Protein AF-A0A6A7RX49-F1 (afdb_monomer_lite)

Structure (mmCIF, N/CA/C/O backbone):
data_AF-A0A6A7RX49-F1
#
_entry.id   AF-A0A6A7RX49-F1
#
loop_
_atom_site.group_PDB
_atom_site.id
_atom_site.type_symbol
_atom_site.label_atom_id
_atom_site.label_alt_id
_atom_site.label_comp_id
_atom_site.label_asym_id
_atom_site.label_entity_id
_atom_site.label_seq_id
_atom_site.pdbx_PDB_ins_code
_atom_site.Cartn_x
_atom_site.Cartn_y
_atom_site.Cartn_z
_atom_site.occupancy
_atom_site.B_iso_or_equiv
_atom_site.auth_seq_id
_atom_site.auth_comp_id
_atom_site.auth_asym_id
_atom_site.auth_atom_id
_atom_site.pdbx_PDB_model_num
ATOM 1 N N . MET A 1 1 ? 3.159 2.467 -5.105 1.00 91.00 1 MET A N 1
ATOM 2 C CA . MET A 1 1 ? 4.113 1.575 -5.792 1.00 91.00 1 MET A CA 1
ATOM 3 C C . MET A 1 1 ? 5.403 1.520 -4.992 1.00 91.00 1 MET A C 1
ATOM 5 O O . MET A 1 1 ? 5.894 2.571 -4.586 1.00 91.00 1 MET A O 1
ATOM 9 N N . ARG A 1 2 ? 5.888 0.318 -4.681 1.00 93.50 2 ARG A N 1
ATOM 10 C CA . ARG A 1 2 ? 7.180 0.070 -4.021 1.00 93.50 2 ARG A CA 1
ATOM 11 C C . ARG A 1 2 ? 7.760 -1.216 -4.592 1.00 93.50 2 ARG A C 1
ATOM 13 O O . ARG A 1 2 ? 7.003 -2.130 -4.903 1.00 93.50 2 ARG A O 1
ATOM 20 N N . GLY A 1 3 ? 9.073 -1.267 -4.780 1.00 94.75 3 GLY A N 1
ATOM 21 C CA . GLY A 1 3 ? 9.724 -2.389 -5.452 1.00 94.75 3 GLY A CA 1
ATOM 22 C C . GLY A 1 3 ? 10.411 -3.350 -4.485 1.00 94.75 3 GLY A C 1
ATOM 23 O O . GLY A 1 3 ? 10.515 -3.051 -3.294 1.00 94.75 3 GLY A O 1
ATOM 24 N N . PRO A 1 4 ? 10.884 -4.504 -4.981 1.00 97.38 4 PRO A N 1
ATOM 25 C CA . PRO A 1 4 ? 11.515 -5.533 -4.159 1.00 97.38 4 PRO A CA 1
ATOM 26 C C . PRO A 1 4 ? 12.638 -4.973 -3.288 1.00 97.38 4 PRO A C 1
ATOM 28 O O . PRO A 1 4 ? 13.486 -4.235 -3.768 1.00 97.38 4 PRO A O 1
ATOM 31 N N . GLY A 1 5 ? 12.642 -5.305 -1.997 1.00 95.25 5 GLY A N 1
ATOM 32 C CA . GLY A 1 5 ? 13.648 -4.824 -1.047 1.00 95.25 5 GLY A CA 1
ATOM 33 C C . GLY A 1 5 ? 13.427 -3.399 -0.525 1.00 95.25 5 GLY A C 1
ATOM 34 O O . GLY A 1 5 ? 14.217 -2.942 0.299 1.00 95.25 5 GLY A O 1
ATOM 35 N N . GLN A 1 6 ? 12.370 -2.697 -0.947 1.00 94.12 6 GLN A N 1
ATOM 36 C CA . GLN A 1 6 ? 12.044 -1.369 -0.425 1.00 94.12 6 GLN A CA 1
ATOM 37 C C . GLN A 1 6 ? 11.069 -1.429 0.756 1.00 94.12 6 GLN A C 1
ATOM 39 O O . GLN A 1 6 ? 10.122 -2.220 0.785 1.00 94.12 6 GLN A O 1
ATOM 44 N N . ALA A 1 7 ? 11.264 -0.524 1.715 1.00 93.50 7 ALA A N 1
ATOM 45 C CA . ALA A 1 7 ? 10.271 -0.236 2.743 1.00 93.50 7 ALA A CA 1
ATOM 46 C C . ALA A 1 7 ? 9.044 0.470 2.137 1.00 93.50 7 ALA A C 1
ATOM 48 O O . ALA A 1 7 ? 9.155 1.289 1.218 1.00 93.50 7 ALA A O 1
ATOM 49 N N . VAL A 1 8 ? 7.862 0.191 2.684 1.00 93.12 8 VAL A N 1
ATOM 50 C CA . VAL A 1 8 ? 6.605 0.838 2.293 1.00 93.12 8 VAL A CA 1
ATOM 51 C C . VAL A 1 8 ? 6.376 2.074 3.153 1.00 93.12 8 VAL A C 1
ATOM 53 O O . VAL A 1 8 ? 5.580 2.079 4.084 1.00 93.12 8 VAL A O 1
ATOM 56 N N . ASN A 1 9 ? 7.108 3.126 2.803 1.00 89.00 9 ASN A N 1
ATOM 57 C CA . ASN A 1 9 ? 6.985 4.463 3.374 1.00 89.00 9 ASN A CA 1
ATOM 58 C C . ASN A 1 9 ? 6.158 5.336 2.421 1.00 89.00 9 ASN A C 1
ATOM 60 O O . ASN A 1 9 ? 6.699 5.854 1.442 1.00 89.00 9 ASN A O 1
ATOM 64 N N . VAL A 1 10 ? 4.842 5.398 2.623 1.00 84.69 10 VAL A N 1
ATOM 65 C CA . VAL A 1 10 ? 3.876 6.095 1.756 1.00 84.69 10 VAL A CA 1
ATOM 66 C C . VAL A 1 10 ? 2.865 6.807 2.659 1.00 84.69 10 VAL A C 1
ATOM 68 O O . VAL A 1 10 ? 2.283 6.124 3.487 1.00 84.69 10 VAL A O 1
ATOM 71 N N . PRO A 1 11 ? 2.569 8.113 2.503 1.00 77.25 11 PRO A N 1
ATOM 72 C CA . PRO A 1 11 ? 2.986 9.010 1.422 1.00 77.25 11 PRO A CA 1
ATOM 73 C C . PRO A 1 11 ? 4.492 9.312 1.428 1.00 77.25 11 PRO A C 1
ATOM 75 O O . PRO A 1 11 ? 5.180 9.070 2.416 1.00 77.25 11 PRO A O 1
ATOM 78 N N . ALA A 1 12 ? 5.011 9.778 0.288 1.00 67.25 12 ALA A N 1
ATOM 79 C CA . ALA A 1 12 ? 6.439 10.035 0.100 1.00 67.25 12 ALA A CA 1
ATOM 80 C C . ALA A 1 12 ? 6.999 11.010 1.160 1.00 67.25 12 ALA A C 1
ATOM 82 O O . ALA A 1 12 ? 6.270 11.873 1.645 1.00 67.25 12 ALA A O 1
ATOM 83 N N . ALA A 1 13 ? 8.268 10.822 1.550 1.00 66.56 13 ALA A N 1
ATOM 84 C CA . ALA A 1 13 ? 8.937 11.456 2.702 1.00 66.56 13 ALA A CA 1
ATOM 85 C C . ALA A 1 13 ? 8.327 11.172 4.094 1.00 66.56 13 ALA A C 1
ATOM 87 O O . ALA A 1 13 ? 8.899 11.590 5.101 1.00 66.56 13 ALA A O 1
ATOM 88 N N . GLY A 1 14 ? 7.207 10.447 4.179 1.00 72.50 14 GLY A N 1
ATOM 89 C CA . GLY A 1 14 ? 6.693 9.898 5.431 1.00 72.50 14 GLY A CA 1
ATOM 90 C C . GLY A 1 14 ? 7.427 8.626 5.857 1.00 72.50 14 GLY A C 1
ATOM 91 O O . GLY A 1 14 ? 8.204 8.045 5.101 1.00 72.50 14 GLY A O 1
ATOM 92 N N . GLU A 1 15 ? 7.139 8.166 7.069 1.00 82.00 15 GLU A N 1
ATOM 93 C CA . GLU A 1 15 ? 7.510 6.831 7.539 1.00 82.00 15 GLU A CA 1
ATOM 94 C C . GLU A 1 15 ? 6.257 5.949 7.534 1.00 82.00 15 GLU A C 1
ATOM 96 O O . GLU A 1 15 ? 5.173 6.427 7.872 1.00 82.00 15 GLU A O 1
ATOM 101 N N . HIS A 1 16 ? 6.410 4.670 7.172 1.00 91.81 16 HIS A N 1
ATOM 102 C CA . HIS A 1 16 ? 5.350 3.654 7.235 1.00 91.81 16 HIS A CA 1
ATOM 103 C C . HIS A 1 16 ? 4.179 3.871 6.256 1.00 91.81 16 HIS A C 1
ATOM 105 O O . HIS A 1 16 ? 4.234 4.714 5.359 1.00 91.81 16 HIS A O 1
ATOM 111 N N . LEU A 1 17 ? 3.138 3.042 6.391 1.00 93.50 17 LEU A N 1
ATOM 112 C CA . LEU A 1 17 ? 1.894 3.119 5.627 1.00 93.50 17 LEU A CA 1
ATOM 113 C C . LEU A 1 17 ? 0.716 3.425 6.578 1.00 93.50 17 LEU A C 1
ATOM 115 O O . LEU A 1 17 ? 0.274 2.524 7.297 1.00 93.50 17 LEU A O 1
ATOM 119 N N . PRO A 1 18 ? 0.186 4.662 6.597 1.00 94.25 18 PRO A N 1
ATOM 120 C CA . PRO A 1 18 ? -0.889 5.058 7.489 1.00 94.25 18 PRO A CA 1
ATOM 121 C C . PRO A 1 18 ? -2.225 4.471 7.035 1.00 94.25 18 PRO A C 1
ATOM 123 O O . PRO A 1 18 ? -2.595 4.526 5.860 1.00 94.25 18 PRO A O 1
ATOM 126 N N . LEU A 1 19 ? -3.000 3.980 7.997 1.00 94.75 19 LEU A N 1
ATOM 127 C CA . LEU A 1 19 ? -4.392 3.588 7.818 1.00 94.75 19 LEU A CA 1
ATOM 128 C C . LEU A 1 19 ? -5.284 4.626 8.495 1.00 94.75 19 LEU A C 1
ATOM 130 O O . LEU A 1 19 ? -5.143 4.909 9.686 1.00 94.75 19 LEU A O 1
ATOM 134 N N . THR A 1 20 ? -6.215 5.195 7.732 1.00 94.75 20 THR A N 1
ATOM 135 C CA . THR A 1 20 ? -7.105 6.255 8.219 1.00 94.75 20 THR A CA 1
ATOM 136 C C . THR A 1 20 ? -8.536 5.768 8.396 1.00 94.75 20 THR A C 1
ATOM 138 O O . THR A 1 20 ? -8.991 4.844 7.725 1.00 94.75 20 THR A O 1
ATOM 141 N N . LEU A 1 21 ? -9.258 6.417 9.305 1.00 94.94 21 LEU A N 1
ATOM 142 C CA . LEU A 1 21 ? -10.686 6.230 9.527 1.00 94.94 21 LEU A CA 1
ATOM 143 C C . LEU A 1 21 ? -11.390 7.568 9.394 1.00 94.94 21 LEU A C 1
ATOM 145 O O . LEU A 1 21 ? -10.997 8.540 10.031 1.00 94.94 21 LEU A O 1
ATOM 149 N N . LEU A 1 22 ? -12.480 7.593 8.635 1.00 95.31 22 LEU A N 1
ATOM 150 C CA . LEU A 1 22 ? -13.466 8.660 8.733 1.00 95.31 22 LEU A CA 1
ATOM 151 C C . LEU A 1 22 ? -14.437 8.318 9.871 1.00 95.31 22 LEU A C 1
ATOM 153 O O . LEU A 1 22 ? -15.355 7.518 9.695 1.00 95.31 22 LEU A O 1
ATOM 157 N N . SER A 1 23 ? -14.199 8.883 11.052 1.00 93.88 23 SER A N 1
ATOM 158 C CA . SER A 1 23 ? -14.946 8.569 12.272 1.00 93.88 23 SER A CA 1
ATOM 159 C C . SER A 1 23 ? -16.150 9.504 12.459 1.00 93.88 23 SER A C 1
ATOM 161 O O . SER A 1 23 ? -16.023 10.716 12.259 1.00 93.88 23 SER A O 1
ATOM 163 N N . PRO A 1 24 ? -17.310 8.990 12.913 1.00 92.56 24 PRO A N 1
ATOM 164 C CA . PRO A 1 24 ? -18.437 9.810 13.356 1.00 92.56 24 PRO A CA 1
ATOM 165 C C . PRO A 1 24 ? -18.244 10.421 14.758 1.00 92.56 24 PRO A C 1
ATOM 167 O O . PRO A 1 24 ? -19.079 11.209 15.185 1.00 92.56 24 PRO A O 1
ATOM 170 N N . GLY A 1 25 ? -17.174 10.069 15.485 1.00 94.50 25 GLY A N 1
ATOM 171 C CA . GLY A 1 25 ? -16.918 10.555 16.850 1.00 94.50 25 GLY A CA 1
ATOM 172 C C . GLY A 1 25 ? -17.395 9.631 17.975 1.00 94.50 25 GLY A C 1
ATOM 173 O O . GLY A 1 25 ? -17.305 9.994 19.143 1.00 94.50 25 GLY A O 1
ATOM 174 N N . GLU A 1 26 ? -17.909 8.444 17.643 1.00 94.75 26 GLU A N 1
ATOM 175 C CA . GLU A 1 26 ? -18.510 7.504 18.608 1.00 94.75 26 GLU A CA 1
ATOM 176 C C . GLU A 1 26 ? -17.806 6.137 18.649 1.00 94.75 26 GLU A C 1
ATOM 178 O O . GLU A 1 26 ? -18.205 5.232 19.390 1.00 94.75 26 GLU A O 1
ATOM 183 N N . VAL A 1 27 ? -16.760 5.953 17.842 1.00 96.50 27 VAL A N 1
ATOM 184 C CA . VAL A 1 27 ? -16.045 4.677 17.727 1.00 96.50 27 VAL A CA 1
ATOM 185 C C . VAL A 1 27 ? -15.185 4.468 18.969 1.00 96.50 27 VAL A C 1
ATOM 187 O O . VAL A 1 27 ? -14.299 5.264 19.247 1.00 96.50 27 VAL A O 1
ATOM 190 N N . ARG A 1 28 ? -15.437 3.389 19.713 1.00 97.38 28 ARG A N 1
ATOM 191 C CA . ARG A 1 28 ? -14.651 2.972 20.891 1.00 97.38 28 ARG A CA 1
ATOM 192 C C . ARG A 1 28 ? -14.026 1.597 20.728 1.00 97.38 28 ARG A C 1
ATOM 194 O O . ARG A 1 28 ? -13.014 1.294 21.346 1.00 97.38 28 ARG A O 1
ATOM 201 N N . ARG A 1 29 ? -14.644 0.738 19.917 1.00 97.50 29 ARG A N 1
ATOM 202 C CA . ARG A 1 29 ? -14.081 -0.553 19.519 1.00 97.50 29 ARG A CA 1
ATOM 203 C C . ARG A 1 29 ? -14.071 -0.632 18.008 1.00 97.50 29 ARG A C 1
ATOM 205 O O . ARG A 1 29 ? -15.099 -0.384 17.385 1.00 97.50 29 ARG A O 1
ATOM 212 N N . LEU A 1 30 ? -12.941 -1.011 17.439 1.00 97.12 30 LEU A N 1
ATOM 213 C CA . LEU A 1 30 ? -12.795 -1.237 16.010 1.00 97.12 30 LEU A CA 1
ATOM 214 C C . LEU A 1 30 ? -11.986 -2.511 15.803 1.00 97.12 30 LEU A C 1
ATOM 216 O O . LEU A 1 30 ? -10.941 -2.690 16.418 1.00 97.12 30 LEU A O 1
ATOM 220 N N . SER A 1 31 ? -12.454 -3.389 14.930 1.00 97.38 31 SER A N 1
ATOM 221 C CA . SER A 1 31 ? -11.678 -4.538 14.476 1.00 97.38 31 SER A CA 1
ATOM 222 C C . SER A 1 31 ? -11.862 -4.742 12.986 1.00 97.38 31 SER A C 1
ATOM 224 O O . SER A 1 31 ? -12.957 -4.517 12.473 1.00 97.38 31 SER A O 1
ATOM 226 N N . PHE A 1 32 ? -10.814 -5.182 12.306 1.00 96.44 32 PHE A N 1
ATOM 227 C CA . PHE A 1 32 ? -10.831 -5.500 10.880 1.00 96.44 32 PHE A CA 1
ATOM 228 C C . PHE A 1 32 ? -9.674 -6.442 10.541 1.00 96.44 32 PHE A C 1
ATOM 230 O O . PHE A 1 32 ? -8.784 -6.685 11.363 1.00 96.44 32 PHE A O 1
ATOM 237 N N . VAL A 1 33 ? -9.694 -6.981 9.327 1.00 95.81 33 VAL A N 1
ATOM 238 C CA . VAL A 1 33 ? -8.640 -7.834 8.781 1.00 95.81 33 VAL A CA 1
ATOM 239 C C . VAL A 1 33 ? -8.152 -7.231 7.479 1.00 95.81 33 VAL A C 1
ATOM 241 O O . VAL A 1 33 ? -8.964 -6.963 6.602 1.00 95.81 33 VAL A O 1
ATOM 244 N N . ILE A 1 34 ? -6.841 -7.057 7.345 1.00 95.56 34 ILE A N 1
ATOM 245 C CA . ILE A 1 34 ? -6.203 -6.720 6.072 1.00 95.56 34 ILE A CA 1
ATOM 246 C C . ILE A 1 34 ? -5.703 -8.016 5.442 1.00 95.56 34 ILE A C 1
ATOM 248 O O . ILE A 1 34 ? -4.920 -8.735 6.068 1.00 95.56 34 ILE A O 1
ATOM 252 N N . ARG A 1 35 ? -6.142 -8.309 4.220 1.00 94.19 35 ARG A N 1
ATOM 253 C CA . ARG A 1 35 ? -5.634 -9.404 3.396 1.00 94.19 35 ARG A CA 1
ATOM 254 C C . ARG A 1 35 ? -4.655 -8.893 2.355 1.00 94.19 35 ARG A C 1
ATOM 256 O O . ARG A 1 35 ? -4.882 -7.863 1.729 1.00 94.19 35 ARG A O 1
ATOM 263 N N . PHE A 1 36 ? -3.569 -9.631 2.179 1.00 93.62 36 PHE A N 1
ATOM 264 C CA . PHE A 1 36 ? -2.524 -9.349 1.203 1.00 93.62 36 PHE A CA 1
ATOM 265 C C . PHE A 1 36 ? -1.832 -10.653 0.789 1.00 93.62 36 PHE A C 1
ATOM 267 O O . PHE A 1 36 ? -1.899 -11.659 1.492 1.00 93.62 36 PHE A O 1
ATOM 274 N N . ASP A 1 37 ? -1.147 -10.637 -0.347 1.00 95.69 37 ASP A N 1
ATOM 275 C CA . ASP A 1 37 ? -0.235 -11.695 -0.760 1.00 95.69 37 ASP A CA 1
ATOM 276 C C . ASP A 1 37 ? 1.108 -11.533 -0.017 1.00 95.69 37 ASP A C 1
ATOM 278 O O . ASP A 1 37 ? 1.826 -10.546 -0.238 1.00 95.69 37 ASP A O 1
ATOM 282 N N . PRO A 1 38 ? 1.486 -12.484 0.860 1.00 95.12 38 PRO A N 1
ATOM 283 C CA . PRO A 1 38 ? 2.742 -12.417 1.599 1.00 95.12 38 PRO A CA 1
ATOM 284 C C . PRO A 1 38 ? 3.985 -12.570 0.705 1.00 95.12 38 PRO A C 1
ATOM 286 O O . PRO A 1 38 ? 5.089 -12.280 1.160 1.00 95.12 38 PRO A O 1
ATOM 289 N N . ALA A 1 39 ? 3.843 -12.996 -0.557 1.00 95.00 39 ALA A N 1
ATOM 290 C CA . ALA A 1 39 ? 4.935 -12.971 -1.528 1.00 95.00 39 ALA A CA 1
ATOM 291 C C . ALA A 1 39 ? 5.234 -11.553 -2.047 1.00 95.00 39 ALA A C 1
ATOM 293 O O . ALA A 1 39 ? 6.324 -11.312 -2.568 1.00 95.00 39 ALA A O 1
ATOM 294 N N . LEU A 1 40 ? 4.283 -10.621 -1.910 1.00 94.69 40 LEU A N 1
ATOM 295 C CA . LEU A 1 40 ? 4.374 -9.259 -2.441 1.00 94.69 40 LEU A CA 1
ATOM 296 C C . LEU A 1 40 ? 4.509 -8.198 -1.348 1.00 94.69 40 LEU A C 1
ATOM 298 O O . LEU A 1 40 ? 5.043 -7.126 -1.614 1.00 94.69 40 LEU A O 1
ATOM 302 N N . LEU A 1 41 ? 4.035 -8.462 -0.131 1.00 96.75 41 LEU A N 1
ATOM 303 C CA . LEU A 1 41 ? 4.089 -7.510 0.975 1.00 96.75 41 LEU A CA 1
ATOM 304 C C . LEU A 1 41 ? 4.346 -8.227 2.296 1.00 96.75 41 LEU A C 1
ATOM 306 O O . LEU A 1 41 ? 3.691 -9.209 2.625 1.00 96.75 41 LEU A O 1
ATOM 310 N N . GLU A 1 42 ? 5.248 -7.672 3.090 1.00 97.31 42 GLU A N 1
ATOM 311 C CA . GLU A 1 42 ? 5.432 -8.027 4.487 1.00 97.31 42 GLU A CA 1
ATOM 312 C C . GLU A 1 42 ? 4.947 -6.873 5.364 1.00 97.31 42 GLU A C 1
ATOM 314 O O . GLU A 1 42 ? 5.337 -5.728 5.154 1.00 97.31 42 GLU A O 1
ATOM 319 N N . ILE A 1 43 ? 4.125 -7.177 6.370 1.00 97.06 43 ILE A N 1
ATOM 320 C CA . ILE A 1 43 ? 3.759 -6.236 7.433 1.00 97.06 43 ILE A CA 1
ATOM 321 C C . ILE A 1 43 ? 4.323 -6.779 8.741 1.00 97.06 43 ILE A C 1
ATOM 323 O O . ILE A 1 43 ? 3.841 -7.799 9.239 1.00 97.06 43 ILE A O 1
ATOM 327 N N . SER A 1 44 ? 5.345 -6.129 9.293 1.00 95.31 44 SER A N 1
ATOM 328 C CA . SER A 1 44 ? 6.076 -6.608 10.472 1.00 95.31 44 SER A CA 1
ATOM 329 C C . SER A 1 44 ? 5.489 -6.087 11.785 1.00 95.31 44 SER A C 1
ATOM 331 O O . SER A 1 44 ? 5.504 -6.806 12.788 1.00 95.31 44 SER A O 1
ATOM 333 N N . ALA A 1 45 ? 4.916 -4.882 11.774 1.00 95.50 45 ALA A N 1
ATOM 334 C CA . ALA A 1 45 ? 4.278 -4.260 12.930 1.00 95.50 45 ALA A CA 1
ATOM 335 C C . ALA A 1 45 ? 3.173 -3.271 12.520 1.00 95.50 45 ALA A C 1
ATOM 337 O O . ALA A 1 45 ? 3.060 -2.881 11.359 1.00 95.50 45 ALA A O 1
ATOM 338 N N . ALA A 1 46 ? 2.375 -2.847 13.500 1.00 96.31 46 ALA A N 1
ATOM 339 C CA . ALA A 1 46 ? 1.474 -1.705 13.395 1.00 96.31 46 ALA A CA 1
ATOM 340 C C . ALA A 1 46 ? 1.666 -0.821 14.630 1.00 96.31 46 ALA A C 1
ATOM 342 O O . ALA A 1 46 ? 1.595 -1.314 15.759 1.00 96.31 46 ALA A O 1
ATOM 343 N N . LEU A 1 47 ? 1.927 0.463 14.413 1.00 96.00 47 LEU A N 1
ATOM 344 C CA . LEU A 1 47 ? 2.121 1.453 15.467 1.00 96.00 47 LEU A CA 1
ATOM 345 C C . LEU A 1 47 ? 0.820 2.238 15.693 1.00 96.00 47 LEU A C 1
ATOM 347 O O . LEU A 1 47 ? 0.097 2.474 14.725 1.00 96.00 47 LEU A O 1
ATOM 351 N N . PRO A 1 48 ? 0.496 2.652 16.932 1.00 96.06 48 PRO A N 1
ATOM 352 C CA . PRO A 1 48 ? -0.646 3.526 17.191 1.00 96.06 48 PRO A CA 1
ATOM 353 C C . PRO A 1 48 ? -0.526 4.839 16.411 1.00 96.06 48 PRO A C 1
ATOM 355 O O . PRO A 1 48 ? 0.483 5.532 16.520 1.00 96.06 48 PRO A O 1
ATOM 358 N N . GLY A 1 49 ? -1.561 5.185 15.648 1.00 94.12 49 GLY A N 1
ATOM 359 C CA . GLY A 1 49 ? -1.598 6.424 14.881 1.00 94.12 49 GLY A CA 1
ATOM 360 C C . GLY A 1 49 ? -1.926 7.626 15.764 1.00 94.12 49 GLY A C 1
ATOM 361 O O . GLY A 1 49 ? -2.542 7.500 16.824 1.00 94.12 49 GLY A O 1
ATOM 362 N N . SER A 1 50 ? -1.571 8.822 15.296 1.00 93.25 50 SER A N 1
ATOM 363 C CA . SER A 1 50 ? -1.789 10.090 16.016 1.00 93.25 50 SER A CA 1
ATOM 364 C C . SER A 1 50 ? -3.260 10.421 16.301 1.00 93.25 50 SER A C 1
ATOM 366 O O . SER A 1 50 ? -3.553 11.287 17.125 1.00 93.25 50 SER A O 1
ATOM 368 N N . GLY A 1 51 ? -4.187 9.750 15.617 1.00 93.56 51 GLY A N 1
ATOM 369 C CA . GLY A 1 51 ? -5.624 9.906 15.786 1.00 93.56 51 GLY A CA 1
ATOM 370 C C . GLY A 1 51 ? -6.245 9.025 16.870 1.00 93.56 51 GLY A C 1
ATOM 371 O O . GLY A 1 51 ? -7.441 9.165 17.142 1.00 93.56 51 GLY A O 1
ATOM 372 N N . LEU A 1 52 ? -5.478 8.112 17.473 1.00 95.88 52 LEU A N 1
ATOM 373 C CA . LEU A 1 52 ? -5.972 7.287 18.568 1.00 95.88 52 LEU A CA 1
ATOM 374 C C . LEU A 1 52 ? -5.987 8.058 19.896 1.00 95.88 52 LEU A C 1
ATOM 376 O O . LEU A 1 52 ? -5.038 8.782 20.203 1.00 95.88 52 LEU A O 1
ATOM 380 N N . PRO A 1 53 ? -7.038 7.885 20.720 1.00 96.56 53 PRO A N 1
ATOM 381 C CA . PRO A 1 53 ? -7.033 8.373 22.093 1.00 96.56 53 PRO A CA 1
ATOM 382 C C . PRO A 1 53 ? -5.850 7.827 22.899 1.00 96.56 53 PRO A C 1
ATOM 384 O O . PRO A 1 53 ? -5.401 6.705 22.673 1.00 96.56 53 PRO A O 1
ATOM 387 N N . ALA A 1 54 ? -5.378 8.589 23.889 1.00 95.44 54 ALA A N 1
ATOM 388 C CA . ALA A 1 54 ? -4.233 8.194 24.715 1.00 95.44 54 ALA A CA 1
ATOM 389 C C . ALA A 1 54 ? -4.471 6.902 25.524 1.00 95.44 54 ALA A C 1
ATOM 391 O O . ALA A 1 54 ? -3.519 6.215 25.880 1.00 95.44 54 ALA A O 1
ATOM 392 N N . ASP A 1 55 ? -5.732 6.575 25.813 1.00 96.88 55 ASP A N 1
ATOM 393 C CA . ASP A 1 55 ? -6.163 5.350 26.490 1.00 96.88 55 ASP A CA 1
ATOM 394 C C . ASP A 1 55 ? -6.420 4.173 25.530 1.00 96.88 55 ASP A C 1
ATOM 396 O O . ASP A 1 55 ? -6.811 3.091 25.968 1.00 96.88 55 ASP A O 1
ATOM 400 N N . ALA A 1 56 ? -6.224 4.360 24.221 1.00 97.38 56 ALA A N 1
ATOM 401 C CA . ALA A 1 56 ? -6.455 3.308 23.248 1.00 97.38 56 ALA A CA 1
ATOM 402 C C . ALA A 1 56 ? -5.422 2.182 23.368 1.00 97.38 56 ALA A C 1
ATOM 404 O O . ALA A 1 56 ? -4.210 2.391 23.388 1.00 97.38 56 ALA A O 1
ATOM 405 N N . SER A 1 57 ? -5.928 0.956 23.359 1.00 97.06 57 SER A N 1
ATOM 406 C CA . SER A 1 57 ? -5.148 -0.258 23.161 1.00 97.06 57 SER A CA 1
ATOM 407 C C . SER A 1 57 ? -5.214 -0.678 21.694 1.00 97.06 57 SER A C 1
ATOM 409 O O . SER A 1 57 ? -6.294 -0.704 21.103 1.00 97.06 57 SER A O 1
ATOM 411 N N . LEU A 1 58 ? -4.059 -1.014 21.117 1.00 97.69 58 LEU A N 1
ATOM 412 C CA . LEU A 1 58 ? -3.916 -1.585 19.779 1.00 97.69 58 LEU A CA 1
ATOM 413 C C . LEU A 1 58 ? -3.346 -2.998 19.914 1.00 97.69 58 LEU A C 1
ATOM 415 O O . LEU A 1 58 ? -2.260 -3.186 20.460 1.00 97.69 58 LEU A O 1
ATOM 419 N N . ALA A 1 59 ? -4.074 -3.983 19.401 1.00 97.62 59 ALA A N 1
ATOM 420 C CA . ALA A 1 59 ? -3.636 -5.366 19.305 1.00 97.62 59 ALA A CA 1
ATOM 421 C C . ALA A 1 59 ? -3.608 -5.802 17.838 1.00 97.62 59 ALA A C 1
ATOM 423 O O . ALA A 1 59 ? -4.537 -5.515 17.076 1.00 97.62 59 ALA A O 1
ATOM 424 N N . ILE A 1 60 ? -2.552 -6.525 17.469 1.00 97.38 60 ILE A N 1
ATOM 425 C CA . ILE A 1 60 ? -2.404 -7.131 16.149 1.00 97.38 60 ILE A CA 1
ATOM 426 C C . ILE A 1 60 ? -2.162 -8.632 16.258 1.00 97.38 60 ILE A C 1
ATOM 428 O O . ILE A 1 60 ? -1.486 -9.097 17.174 1.00 97.38 60 ILE A O 1
ATOM 432 N N . ASP A 1 61 ? -2.685 -9.374 15.290 1.00 97.69 61 ASP A N 1
ATOM 433 C CA . ASP A 1 61 ? -2.414 -10.795 15.102 1.00 97.69 61 ASP A CA 1
ATOM 434 C C . ASP A 1 61 ? -1.995 -11.043 13.647 1.00 97.69 61 ASP A C 1
ATOM 436 O O . ASP A 1 61 ? -2.674 -10.632 12.704 1.00 97.69 61 ASP A O 1
ATOM 440 N N . ARG A 1 62 ? -0.835 -11.689 13.498 1.00 96.38 62 ARG A N 1
ATOM 441 C CA . ARG A 1 62 ? -0.185 -12.046 12.226 1.00 96.38 62 ARG A CA 1
ATOM 442 C C . ARG A 1 62 ? 0.097 -13.549 12.134 1.00 96.38 62 ARG A C 1
ATOM 444 O O . ARG A 1 62 ? 1.017 -13.970 11.439 1.00 96.38 62 ARG A O 1
ATOM 451 N N . SER A 1 63 ? -0.625 -14.360 12.906 1.00 96.06 63 SER A N 1
ATOM 452 C CA . SER A 1 63 ? -0.447 -15.818 12.964 1.00 96.06 63 SER A CA 1
ATOM 453 C C . SER A 1 63 ? -0.755 -16.517 11.637 1.00 96.06 63 SER A C 1
ATOM 455 O O . SER A 1 63 ? -0.268 -17.622 11.397 1.00 96.06 63 SER A O 1
ATOM 457 N N . VAL A 1 64 ? -1.528 -15.867 10.764 1.00 94.50 64 VAL A N 1
ATOM 458 C CA . VAL A 1 64 ? -1.872 -16.345 9.425 1.00 94.50 64 VAL A CA 1
ATOM 459 C C . VAL A 1 64 ? -1.105 -15.525 8.388 1.00 94.50 64 VAL A C 1
ATOM 461 O O . VAL A 1 64 ? -1.219 -14.303 8.338 1.00 94.50 64 VAL A O 1
ATOM 464 N N . ALA A 1 65 ? -0.325 -16.197 7.539 1.00 90.56 65 ALA A N 1
ATOM 465 C CA . ALA A 1 65 ? 0.376 -15.536 6.442 1.00 90.56 65 ALA A CA 1
ATOM 466 C C . ALA A 1 65 ? -0.629 -14.885 5.475 1.00 90.56 65 ALA A C 1
ATOM 468 O O . ALA A 1 65 ? -1.611 -15.514 5.086 1.00 90.56 65 ALA A O 1
ATOM 469 N N . GLY A 1 66 ? -0.373 -13.633 5.091 1.00 90.06 66 GLY A N 1
ATOM 470 C CA . GLY A 1 66 ? -1.275 -12.860 4.233 1.00 90.06 66 GLY A CA 1
ATOM 471 C C . GLY A 1 66 ? -2.497 -12.269 4.943 1.00 90.06 66 GLY A C 1
ATOM 472 O O . GLY A 1 66 ? -3.352 -11.686 4.282 1.00 90.06 66 GLY A O 1
ATOM 473 N N . GLU A 1 67 ? -2.598 -12.388 6.274 1.00 95.81 67 GLU A N 1
ATOM 474 C CA . GLU A 1 67 ? -3.626 -11.703 7.062 1.00 95.81 67 GLU A CA 1
ATOM 475 C C . GLU A 1 67 ? -3.006 -10.903 8.216 1.00 95.81 67 GLU A C 1
ATOM 477 O O . GLU A 1 67 ? -2.202 -11.409 8.998 1.00 95.81 67 GLU A O 1
ATOM 482 N N . LEU A 1 68 ? -3.438 -9.651 8.366 1.00 97.31 68 LEU A N 1
ATOM 483 C CA . LEU A 1 68 ? -3.224 -8.850 9.569 1.00 97.31 68 LEU A CA 1
ATOM 484 C C . LEU A 1 68 ? -4.578 -8.590 10.220 1.00 97.31 68 LEU A C 1
ATOM 486 O O . LEU A 1 68 ? -5.398 -7.849 9.678 1.00 97.31 68 LEU A O 1
ATOM 490 N N . ARG A 1 69 ? -4.812 -9.165 11.399 1.00 98.25 69 ARG A N 1
ATOM 491 C CA . ARG A 1 69 ? -6.002 -8.854 12.198 1.00 98.25 69 ARG A CA 1
ATOM 492 C C . ARG A 1 69 ? -5.671 -7.719 13.146 1.00 98.25 69 ARG A C 1
ATOM 494 O O . ARG A 1 69 ? -4.686 -7.792 13.875 1.00 98.25 69 ARG A O 1
ATOM 501 N N . VAL A 1 70 ? -6.509 -6.692 13.147 1.00 98.25 70 VAL A N 1
ATOM 502 C CA . VAL A 1 70 ? -6.347 -5.502 13.981 1.00 98.25 70 VAL A CA 1
ATOM 503 C C . VAL A 1 70 ? -7.522 -5.407 14.941 1.00 98.25 70 VAL A C 1
ATOM 505 O O . VAL A 1 70 ? -8.673 -5.630 14.562 1.00 98.25 70 VAL A O 1
ATOM 508 N N . SER A 1 71 ? -7.241 -5.077 16.197 1.00 98.00 71 SER A N 1
ATOM 509 C CA . SER A 1 71 ? -8.243 -4.761 17.212 1.00 98.00 71 SER A CA 1
ATOM 510 C C . SER A 1 71 ? -7.819 -3.529 17.996 1.00 98.00 71 SER A C 1
ATOM 512 O O . SER A 1 71 ? -6.720 -3.477 18.540 1.00 98.00 71 SER A O 1
ATOM 514 N N . ILE A 1 72 ? -8.710 -2.548 18.059 1.00 98.12 72 ILE A N 1
ATOM 515 C CA . ILE A 1 72 ? -8.531 -1.286 18.768 1.00 98.12 72 ILE A CA 1
ATOM 516 C C . ILE A 1 72 ? -9.664 -1.149 19.778 1.00 98.12 72 ILE A C 1
ATOM 518 O O . ILE A 1 72 ? -10.834 -1.367 19.440 1.00 98.12 72 ILE A O 1
ATOM 522 N N . ALA A 1 73 ? -9.326 -0.791 21.013 1.00 97.62 73 ALA A N 1
ATOM 523 C CA . ALA A 1 73 ? -10.301 -0.508 22.057 1.00 97.62 73 ALA A CA 1
ATOM 524 C C . ALA A 1 73 ? -9.856 0.669 22.929 1.00 97.62 73 ALA A C 1
ATOM 526 O O . ALA A 1 73 ? -8.712 0.692 23.379 1.00 97.62 73 ALA A O 1
ATOM 527 N N . SER A 1 74 ? -10.773 1.594 23.199 1.00 97.19 74 SER A N 1
ATOM 528 C CA . SER A 1 74 ? -10.583 2.764 24.063 1.00 97.19 74 SER A CA 1
ATOM 529 C C . SER A 1 74 ? -11.859 3.062 24.863 1.00 97.19 74 SER A C 1
ATOM 531 O O . SER A 1 74 ? -12.970 2.722 24.445 1.00 97.19 74 SER A O 1
ATOM 533 N N . GLU A 1 75 ? -11.720 3.700 26.024 1.00 96.62 75 GLU A N 1
ATOM 534 C CA . GLU A 1 75 ? -12.844 4.261 26.784 1.00 96.62 75 GLU A CA 1
ATOM 535 C C . GLU A 1 75 ? -13.290 5.592 26.163 1.00 96.62 75 GLU A C 1
ATOM 537 O O . GLU A 1 75 ? -14.489 5.850 25.967 1.00 96.62 75 GLU A O 1
ATOM 542 N N . THR A 1 76 ? -12.313 6.417 25.785 1.00 97.56 76 THR A N 1
ATOM 543 C CA . THR A 1 76 ? -12.528 7.645 25.022 1.00 97.56 76 THR A CA 1
ATOM 544 C C . THR A 1 76 ? -12.908 7.298 23.586 1.00 97.56 76 THR A C 1
ATOM 546 O O . THR A 1 76 ? -12.281 6.452 22.952 1.00 97.56 76 THR A O 1
ATOM 549 N N . ALA A 1 77 ? -13.937 7.945 23.039 1.00 96.88 77 ALA A N 1
ATOM 550 C CA . ALA A 1 77 ? -14.291 7.743 21.638 1.00 96.88 77 ALA A CA 1
ATOM 551 C C . ALA A 1 77 ? -13.235 8.365 20.710 1.00 96.88 77 ALA A C 1
ATOM 553 O O . ALA A 1 77 ? -12.738 9.462 20.966 1.00 96.88 77 ALA A O 1
ATOM 554 N N . ILE A 1 78 ? -12.919 7.675 19.616 1.00 96.88 78 ILE A N 1
ATOM 555 C CA . ILE A 1 78 ? -12.083 8.195 18.535 1.00 96.88 78 ILE A CA 1
ATOM 556 C C . ILE A 1 78 ? -12.771 9.431 17.951 1.00 96.88 78 ILE A C 1
ATOM 558 O O . ILE A 1 78 ? -13.938 9.360 17.552 1.00 96.88 78 ILE A O 1
ATOM 562 N N . ALA A 1 79 ? -12.040 10.546 17.893 1.00 96.12 79 ALA A N 1
ATOM 563 C CA . ALA A 1 79 ? -12.557 11.846 17.476 1.00 96.12 79 ALA A CA 1
ATOM 564 C C . ALA A 1 79 ? -13.242 11.797 16.101 1.00 96.12 79 ALA A C 1
ATOM 566 O O . ALA A 1 79 ? -12.881 10.993 15.244 1.00 96.12 79 ALA A O 1
ATOM 567 N N . ALA A 1 80 ? -14.237 12.663 15.894 1.00 96.38 80 ALA A N 1
ATOM 568 C CA . ALA A 1 80 ? -14.916 12.777 14.609 1.00 96.38 80 ALA A CA 1
ATOM 569 C C . ALA A 1 80 ? -13.984 13.351 13.526 1.00 96.38 80 ALA A C 1
ATOM 571 O O . ALA A 1 80 ? -13.124 14.183 13.815 1.00 96.38 80 ALA A O 1
ATOM 572 N N . GLY A 1 81 ? -14.206 12.954 12.272 1.00 95.88 81 GLY A N 1
ATOM 573 C CA . GLY A 1 81 ? -13.397 13.360 11.120 1.00 95.88 81 GLY A CA 1
ATOM 574 C C . GLY A 1 81 ? -12.412 12.282 10.664 1.00 95.88 81 GLY A C 1
ATOM 575 O O . GLY A 1 81 ? -12.477 11.137 11.109 1.00 95.88 81 GLY A O 1
ATOM 576 N N . THR A 1 82 ? -11.530 12.638 9.727 1.00 95.94 82 THR A N 1
ATOM 577 C CA . THR A 1 82 ? -10.482 11.732 9.238 1.00 95.94 82 THR A CA 1
ATOM 578 C C . THR A 1 82 ? -9.330 11.695 10.231 1.00 95.94 82 THR A C 1
ATOM 580 O O . THR A 1 82 ? -8.676 12.712 10.457 1.00 95.94 82 THR A O 1
ATOM 583 N N . VAL A 1 83 ? -9.067 10.521 10.791 1.00 95.38 83 VAL A N 1
ATOM 584 C CA . VAL A 1 83 ? -8.010 10.286 11.776 1.00 95.38 83 VAL A CA 1
ATOM 585 C C . VAL A 1 83 ? -7.071 9.182 11.300 1.00 95.38 83 VAL A C 1
ATOM 587 O O . VAL A 1 83 ? -7.520 8.222 10.674 1.00 95.38 83 VAL A O 1
ATOM 590 N N . THR A 1 84 ? -5.780 9.283 11.610 1.00 95.12 84 THR A N 1
ATOM 591 C CA . THR A 1 84 ? -4.832 8.177 11.406 1.00 95.12 84 THR A CA 1
ATOM 592 C C . THR A 1 84 ? -4.959 7.200 12.567 1.00 95.12 84 THR A C 1
ATOM 594 O O . THR A 1 84 ? -4.670 7.555 13.709 1.00 95.12 84 THR A O 1
ATOM 597 N N . LEU A 1 85 ? -5.420 5.982 12.285 1.00 95.00 85 LEU A N 1
ATOM 598 C CA . LEU A 1 85 ? -5.619 4.939 13.290 1.00 95.00 85 LEU A CA 1
ATOM 599 C C . LEU A 1 85 ? -4.320 4.245 13.659 1.00 95.00 85 LEU A C 1
ATOM 601 O O . LEU A 1 85 ? -4.069 3.968 14.826 1.00 95.00 85 LEU A O 1
ATOM 605 N N . LEU A 1 86 ? -3.527 3.904 12.656 1.00 95.50 86 LEU A N 1
ATOM 606 C CA . LEU A 1 86 ? -2.281 3.188 12.842 1.00 95.50 86 LEU A CA 1
ATOM 607 C C . LEU A 1 86 ? -1.362 3.417 11.659 1.00 95.50 86 LEU A C 1
ATOM 609 O O . LEU A 1 86 ? -1.827 3.740 10.566 1.00 95.50 86 LEU A O 1
ATOM 613 N N . ASP A 1 87 ? -0.084 3.177 11.898 1.00 95.56 87 ASP A N 1
ATOM 614 C CA . ASP A 1 87 ? 0.964 3.207 10.893 1.00 95.56 87 ASP A CA 1
ATOM 615 C C . ASP A 1 87 ? 1.523 1.790 10.732 1.00 95.56 87 ASP A C 1
ATOM 617 O O . ASP A 1 87 ? 2.052 1.191 11.673 1.00 95.56 87 ASP A O 1
ATOM 621 N N . LEU A 1 88 ? 1.346 1.210 9.546 1.00 96.56 88 LEU A N 1
ATOM 622 C CA . LEU A 1 88 ? 1.814 -0.134 9.220 1.00 96.56 88 LEU A CA 1
ATOM 623 C C . LEU A 1 88 ? 3.301 -0.094 8.876 1.00 96.56 88 LEU A C 1
ATOM 625 O O . LEU A 1 88 ? 3.709 0.531 7.895 1.00 96.56 88 LEU A O 1
ATOM 629 N N . VAL A 1 89 ? 4.107 -0.825 9.641 1.00 96.56 89 VAL A N 1
ATOM 630 C CA . VAL A 1 89 ? 5.515 -1.051 9.318 1.00 96.56 89 VAL A CA 1
ATOM 631 C C . VAL A 1 89 ? 5.569 -2.178 8.297 1.00 96.56 89 VAL A C 1
ATOM 633 O O . VAL A 1 89 ? 5.345 -3.342 8.634 1.00 96.56 89 VAL A O 1
ATOM 636 N N . ALA A 1 90 ? 5.816 -1.823 7.039 1.00 96.19 90 ALA A N 1
ATOM 637 C CA . ALA A 1 90 ? 5.735 -2.753 5.925 1.00 96.19 90 ALA A CA 1
ATOM 638 C C . ALA A 1 90 ? 6.916 -2.627 4.957 1.00 96.19 90 ALA A C 1
ATOM 640 O O . ALA A 1 90 ? 7.547 -1.576 4.844 1.00 96.19 90 ALA A O 1
ATOM 641 N N . SER A 1 91 ? 7.203 -3.709 4.240 1.00 96.81 91 SER A N 1
ATOM 642 C CA . SER A 1 91 ? 8.250 -3.795 3.221 1.00 96.81 91 SER A CA 1
ATOM 643 C C . SER A 1 91 ? 7.841 -4.738 2.099 1.00 96.81 91 SER A C 1
ATOM 645 O O . SER A 1 91 ? 7.075 -5.675 2.309 1.00 96.81 91 SER A O 1
ATOM 647 N N . VAL A 1 92 ? 8.375 -4.512 0.905 1.00 97.56 92 VAL A N 1
ATOM 648 C CA . VAL A 1 92 ? 8.211 -5.426 -0.226 1.00 97.56 92 VAL A CA 1
ATOM 649 C C . VAL A 1 92 ? 9.337 -6.463 -0.172 1.00 97.56 92 VAL A C 1
ATOM 651 O O . VAL A 1 92 ? 10.509 -6.071 -0.179 1.00 97.56 92 VAL A O 1
ATOM 654 N N . PRO A 1 93 ? 9.036 -7.775 -0.122 1.00 97.56 93 PRO A N 1
ATOM 655 C CA . PRO A 1 93 ? 10.064 -8.809 -0.111 1.00 97.56 93 PRO A CA 1
ATOM 656 C C . PRO A 1 93 ? 11.033 -8.676 -1.293 1.00 97.56 93 PRO A C 1
ATOM 658 O O . PRO A 1 93 ? 10.627 -8.376 -2.413 1.00 97.56 93 PRO A O 1
ATOM 661 N N . ALA A 1 94 ? 12.317 -8.964 -1.071 1.00 96.56 94 ALA A N 1
ATOM 662 C CA . ALA A 1 94 ? 13.340 -8.962 -2.126 1.00 96.56 94 ALA A CA 1
ATOM 663 C C . ALA A 1 94 ? 13.032 -9.934 -3.283 1.00 96.56 94 ALA A C 1
ATOM 665 O O . ALA A 1 94 ? 13.530 -9.766 -4.390 1.00 96.56 94 ALA A O 1
ATOM 666 N N . THR A 1 95 ? 12.213 -10.954 -3.022 1.00 96.06 95 THR A N 1
ATOM 667 C CA . THR A 1 95 ? 11.785 -11.968 -3.992 1.00 96.06 95 THR A CA 1
ATOM 668 C C . THR A 1 95 ? 10.454 -11.643 -4.669 1.00 96.06 95 THR A C 1
ATOM 670 O O . THR A 1 95 ? 9.979 -12.456 -5.460 1.00 96.06 95 THR A O 1
ATOM 673 N N . ALA A 1 96 ? 9.819 -10.513 -4.339 1.00 97.12 96 ALA A N 1
ATOM 674 C CA . ALA A 1 96 ? 8.541 -10.137 -4.927 1.00 97.12 96 ALA A CA 1
ATOM 675 C C . ALA A 1 96 ? 8.694 -9.978 -6.453 1.00 97.12 96 ALA A C 1
ATOM 677 O O . ALA A 1 96 ? 9.604 -9.270 -6.897 1.00 97.12 96 ALA A O 1
ATOM 678 N N . PRO A 1 97 ? 7.839 -10.616 -7.274 1.00 94.69 97 PRO A N 1
ATOM 679 C CA . PRO A 1 97 ? 7.944 -10.487 -8.718 1.00 94.69 97 PRO A CA 1
ATOM 680 C C . PRO A 1 97 ? 7.697 -9.045 -9.184 1.00 94.69 97 PRO A C 1
ATOM 682 O O . PRO A 1 97 ? 6.650 -8.460 -8.914 1.00 94.69 97 PRO A O 1
ATOM 685 N N . TYR A 1 98 ? 8.656 -8.471 -9.900 1.00 95.44 98 TYR A N 1
ATOM 686 C CA . TYR A 1 98 ? 8.597 -7.119 -10.443 1.00 95.44 98 TYR A CA 1
ATOM 687 C C . TYR A 1 98 ? 7.491 -6.997 -11.492 1.00 95.44 98 TYR A C 1
ATOM 689 O O . TYR A 1 98 ? 7.408 -7.822 -12.398 1.00 95.44 98 TYR A O 1
ATOM 697 N N . GLY A 1 99 ? 6.627 -5.995 -11.374 1.00 91.38 99 GLY A N 1
ATOM 698 C CA . GLY A 1 99 ? 5.418 -5.868 -12.188 1.00 91.38 99 GLY A CA 1
ATOM 699 C C . GLY A 1 99 ? 4.194 -6.592 -11.617 1.00 91.38 99 GLY A C 1
ATOM 700 O O . GLY A 1 99 ? 3.101 -6.452 -12.163 1.00 91.38 99 GLY A O 1
ATOM 701 N N . ALA A 1 100 ? 4.330 -7.348 -10.519 1.00 91.50 100 ALA A N 1
ATOM 702 C CA . ALA A 1 100 ? 3.173 -7.929 -9.846 1.00 91.50 100 ALA A CA 1
ATOM 703 C C . ALA A 1 100 ? 2.305 -6.847 -9.195 1.00 91.50 100 ALA A C 1
ATOM 705 O O . ALA A 1 100 ? 2.776 -5.788 -8.775 1.00 91.50 100 ALA A O 1
ATOM 706 N N . GLN A 1 101 ? 1.020 -7.151 -9.065 1.00 89.12 101 GLN A N 1
ATOM 707 C CA . GLN A 1 101 ? 0.036 -6.269 -8.459 1.00 89.12 101 GLN A CA 1
ATOM 708 C C . GLN A 1 101 ? -0.865 -7.058 -7.516 1.00 89.12 101 GLN A C 1
ATOM 710 O O . GLN A 1 101 ? -1.165 -8.227 -7.761 1.00 89.12 101 GLN A O 1
ATOM 715 N N . GLN A 1 102 ? -1.327 -6.401 -6.461 1.00 87.94 102 GLN A N 1
ATOM 716 C CA . GLN A 1 102 ? -2.315 -6.950 -5.543 1.00 87.94 102 GLN A CA 1
ATOM 717 C C . GLN A 1 102 ? -3.237 -5.866 -5.006 1.00 87.94 102 GLN A C 1
ATOM 719 O O . GLN A 1 102 ? -2.883 -4.686 -4.950 1.00 87.94 102 GLN A O 1
ATOM 724 N N . ILE A 1 103 ? -4.398 -6.312 -4.547 1.00 90.50 103 ILE A N 1
ATOM 725 C CA . ILE A 1 103 ? -5.296 -5.515 -3.729 1.00 90.50 103 ILE A CA 1
ATOM 726 C C . ILE A 1 103 ? -5.021 -5.853 -2.262 1.00 90.50 103 ILE A C 1
ATOM 728 O O . ILE A 1 103 ? -5.001 -7.024 -1.887 1.00 90.50 103 ILE A O 1
ATOM 732 N N . LEU A 1 104 ? -4.775 -4.826 -1.451 1.00 89.06 104 LEU A N 1
ATOM 733 C CA . LEU A 1 104 ? -4.821 -4.908 0.004 1.00 89.06 104 LEU A CA 1
ATOM 734 C C . LEU A 1 104 ? -6.286 -4.758 0.398 1.00 89.06 104 LEU A C 1
ATOM 736 O O . LEU A 1 104 ? -6.803 -3.641 0.416 1.00 89.06 104 LEU A O 1
ATOM 740 N N . ASP A 1 105 ? -6.926 -5.890 0.658 1.00 90.69 105 ASP A N 1
ATOM 741 C CA . ASP A 1 105 ? -8.361 -5.991 0.920 1.00 90.69 105 ASP A CA 1
ATOM 742 C C . ASP A 1 105 ? -8.629 -5.840 2.420 1.00 90.69 105 ASP A C 1
ATOM 744 O O . ASP A 1 105 ? -8.123 -6.623 3.234 1.00 90.69 105 ASP A O 1
ATOM 748 N N . ILE A 1 106 ? -9.387 -4.811 2.800 1.00 90.69 106 ILE A N 1
ATOM 749 C CA . ILE A 1 106 ? -9.792 -4.604 4.191 1.00 90.69 106 ILE A CA 1
ATOM 750 C C . ILE A 1 106 ? -11.193 -5.168 4.366 1.00 90.69 106 ILE A C 1
ATOM 752 O O . ILE A 1 106 ? -12.166 -4.648 3.852 1.00 90.69 106 ILE A O 1
ATOM 756 N N . GLN A 1 107 ? -11.329 -6.176 5.212 1.00 90.69 107 GLN A N 1
ATOM 757 C CA . GLN A 1 107 ? -12.590 -6.887 5.393 1.00 90.69 107 GLN A CA 1
ATOM 758 C C . GLN A 1 107 ? -12.871 -7.177 6.868 1.00 90.69 107 GLN A C 1
ATOM 760 O O . GLN A 1 107 ? -12.076 -6.887 7.765 1.00 90.69 107 GLN A O 1
ATOM 765 N N . GLN A 1 108 ? -14.039 -7.768 7.134 1.00 91.81 108 GLN A N 1
ATOM 766 C CA . GLN A 1 108 ? -14.504 -8.109 8.486 1.00 91.81 108 GLN A CA 1
ATOM 767 C C . GLN A 1 108 ? -14.518 -6.900 9.438 1.00 91.81 108 GLN A C 1
ATOM 769 O O . GLN A 1 108 ? -14.267 -7.037 10.637 1.00 91.81 108 GLN A O 1
ATOM 774 N N . VAL A 1 109 ? -14.824 -5.712 8.904 1.00 93.69 109 VAL A N 1
ATOM 775 C CA . VAL A 1 109 ? -14.911 -4.486 9.696 1.00 93.69 109 VAL A CA 1
ATOM 776 C C . VAL A 1 109 ? -16.039 -4.612 10.718 1.00 93.69 109 VAL A C 1
ATOM 778 O O . VAL A 1 109 ? -17.179 -4.962 10.394 1.00 93.69 109 VAL A O 1
ATOM 781 N N . SER A 1 110 ? -15.716 -4.324 11.974 1.00 96.12 110 SER A N 1
ATOM 782 C CA . SER A 1 110 ? -16.661 -4.265 13.080 1.00 96.12 110 SER A CA 1
ATOM 783 C C . SER A 1 110 ? -16.382 -3.041 13.941 1.00 96.12 110 SER A C 1
ATOM 785 O O . SER A 1 110 ? -15.268 -2.856 14.430 1.00 96.12 1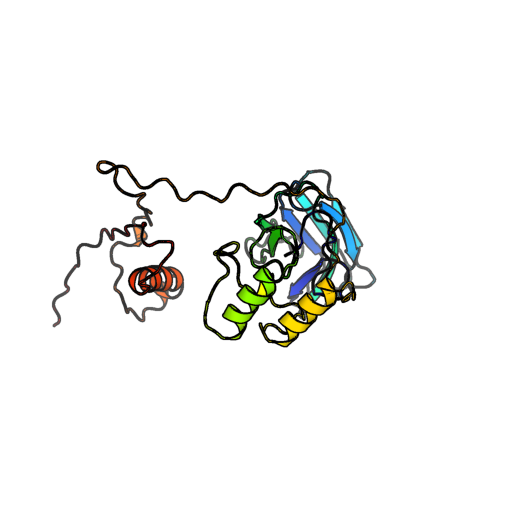10 SER A O 1
ATOM 787 N N . ILE A 1 111 ? -17.412 -2.221 14.145 1.00 95.69 111 ILE A N 1
ATOM 788 C CA . ILE A 1 111 ? -17.375 -0.991 14.940 1.00 95.69 111 ILE A CA 1
ATOM 789 C C . ILE A 1 111 ? -18.316 -1.159 16.123 1.00 95.69 111 ILE A C 1
ATOM 791 O O . ILE A 1 111 ? -19.479 -1.502 15.944 1.00 95.69 111 ILE A O 1
ATOM 795 N N . ASN A 1 112 ? -17.830 -0.919 17.340 1.00 95.75 112 ASN A N 1
ATOM 796 C CA . ASN A 1 112 ? -18.609 -1.046 18.574 1.00 95.75 112 ASN A CA 1
ATOM 797 C C . ASN A 1 112 ? -19.357 -2.396 18.673 1.00 95.75 112 ASN A C 1
ATOM 799 O O . ASN A 1 112 ? -20.471 -2.454 19.175 1.00 95.75 112 ASN A O 1
ATOM 803 N N . ALA A 1 113 ? -18.719 -3.477 18.200 1.00 92.31 113 ALA A N 1
ATOM 804 C CA . ALA A 1 113 ? -19.263 -4.840 18.096 1.00 92.31 113 ALA A CA 1
ATOM 805 C C . ALA A 1 113 ? -20.386 -5.050 17.053 1.00 92.31 113 ALA A C 1
ATOM 807 O O . ALA A 1 113 ? -21.051 -6.086 17.063 1.00 92.31 113 ALA A O 1
ATOM 808 N N . HIS A 1 114 ? -20.561 -4.118 16.115 1.00 93.94 114 HIS A N 1
ATOM 809 C CA . HIS A 1 114 ? -21.454 -4.254 14.966 1.00 93.94 114 HIS A CA 1
ATOM 810 C C . HIS A 1 114 ? -20.650 -4.476 13.685 1.00 93.94 114 HIS A C 1
ATOM 812 O O . HIS A 1 114 ? -19.807 -3.654 13.332 1.00 93.94 114 HIS A O 1
ATOM 818 N N . SER A 1 115 ? -20.928 -5.572 12.973 1.00 92.56 115 SER A N 1
ATOM 819 C CA . SER A 1 115 ? -20.305 -5.852 11.675 1.00 92.56 115 SER A CA 1
ATOM 820 C C . SER A 1 115 ? -20.861 -4.932 10.588 1.00 92.56 115 SER A C 1
ATOM 822 O O . SER A 1 115 ? -22.075 -4.760 10.474 1.00 92.56 115 SER A O 1
ATOM 824 N N . LEU A 1 116 ? -19.959 -4.359 9.793 1.00 87.19 116 LEU A N 1
ATOM 825 C CA . LEU A 1 116 ? -20.260 -3.414 8.722 1.00 87.19 116 LEU A CA 1
ATOM 826 C C . LEU A 1 116 ? -19.559 -3.873 7.434 1.00 87.19 116 LEU A C 1
ATOM 828 O O . LEU A 1 116 ? -18.425 -3.477 7.182 1.00 87.19 116 LEU A O 1
ATOM 832 N N . PRO A 1 117 ? -20.179 -4.748 6.627 1.00 79.00 117 PRO A N 1
ATOM 833 C CA . PRO A 1 117 ? -19.560 -5.219 5.392 1.00 79.00 117 PRO A CA 1
ATOM 834 C C . PRO A 1 117 ? -19.510 -4.109 4.328 1.00 79.00 117 PRO A C 1
ATOM 836 O O . PRO A 1 117 ? -20.517 -3.437 4.097 1.00 79.00 117 PRO A O 1
ATOM 839 N N . GLY A 1 118 ? -18.366 -3.953 3.652 1.00 73.25 118 GLY A N 1
ATOM 840 C CA . GLY A 1 118 ? -18.204 -3.072 2.488 1.00 73.25 118 GLY A CA 1
ATOM 841 C C . GLY A 1 118 ? -18.178 -1.575 2.806 1.00 73.25 118 GLY A C 1
ATOM 842 O O . GLY A 1 118 ? -18.538 -0.762 1.954 1.00 73.25 118 GLY A O 1
ATOM 843 N N . VAL A 1 119 ? -17.827 -1.202 4.040 1.00 81.56 119 VAL A N 1
ATOM 844 C CA . VAL A 1 119 ? -17.605 0.207 4.442 1.00 81.56 119 VAL A CA 1
ATOM 845 C C . VAL A 1 119 ? -16.133 0.620 4.355 1.00 81.56 119 VAL A C 1
ATOM 847 O O . VAL A 1 119 ? -15.788 1.780 4.577 1.00 81.56 119 VAL A O 1
ATOM 850 N N . ASP A 1 120 ? -15.281 -0.354 4.076 1.00 86.56 120 ASP A N 1
ATOM 851 C CA . ASP A 1 120 ? -13.848 -0.269 3.867 1.00 86.56 120 ASP A CA 1
ATOM 852 C C . ASP A 1 120 ? -13.470 0.351 2.509 1.00 86.56 120 ASP A C 1
ATOM 854 O O . ASP A 1 120 ? -14.309 0.695 1.669 1.00 86.56 120 ASP A O 1
ATOM 858 N N . ARG A 1 121 ? -12.165 0.575 2.342 1.00 87.81 121 ARG A N 1
ATOM 859 C CA . ARG A 1 121 ? -11.545 0.962 1.078 1.00 87.81 121 ARG A CA 1
ATOM 860 C C . ARG A 1 121 ? -10.244 0.204 0.921 1.00 87.81 121 ARG A C 1
ATOM 862 O O . ARG A 1 121 ? -9.367 0.315 1.778 1.00 87.81 121 ARG A O 1
ATOM 869 N N . ASP A 1 122 ? -10.118 -0.471 -0.205 1.00 87.62 122 ASP A N 1
ATOM 870 C CA . ASP A 1 122 ? -8.937 -1.260 -0.503 1.00 87.62 122 ASP A CA 1
ATOM 871 C C . ASP A 1 122 ? -7.769 -0.410 -1.001 1.00 87.62 122 ASP A C 1
ATOM 873 O O . ASP A 1 122 ? -7.936 0.674 -1.572 1.00 87.62 122 ASP A O 1
ATOM 877 N N . GLY A 1 123 ? -6.562 -0.936 -0.803 1.00 86.19 123 GLY A N 1
ATOM 878 C CA . GLY A 1 123 ? -5.332 -0.376 -1.351 1.00 86.19 123 GLY A CA 1
ATOM 879 C C . GLY A 1 123 ? -4.888 -1.114 -2.611 1.00 86.19 123 GLY A C 1
ATOM 880 O O . GLY A 1 123 ? -4.944 -2.336 -2.669 1.00 86.19 123 GLY A O 1
ATOM 881 N N . LEU A 1 124 ? -4.366 -0.393 -3.602 1.00 90.62 124 LEU A N 1
ATOM 882 C CA . LEU A 1 124 ? -3.622 -1.001 -4.705 1.00 90.62 124 LEU A CA 1
ATOM 883 C C . LEU A 1 124 ? -2.131 -1.024 -4.357 1.00 90.62 124 LEU A C 1
ATOM 885 O O . LEU A 1 124 ? -1.523 0.024 -4.128 1.00 90.62 124 LEU A O 1
ATOM 889 N N . HIS A 1 125 ? -1.523 -2.207 -4.376 1.00 92.31 125 HIS A N 1
ATOM 890 C CA . HIS A 1 125 ? -0.077 -2.358 -4.299 1.00 92.31 125 HIS A CA 1
ATOM 891 C C . HIS A 1 125 ? 0.474 -2.852 -5.634 1.00 92.31 125 HIS A C 1
ATOM 893 O O . HIS A 1 125 ? 0.067 -3.891 -6.146 1.00 92.31 125 HIS A O 1
ATOM 899 N N . VAL A 1 126 ? 1.420 -2.087 -6.173 1.00 94.12 126 VAL A N 1
ATOM 900 C CA . VAL A 1 126 ? 2.166 -2.399 -7.395 1.00 94.12 126 VAL A CA 1
ATOM 901 C C . VAL A 1 126 ? 3.620 -2.596 -7.005 1.00 94.12 126 VAL A C 1
ATOM 903 O O . VAL A 1 126 ? 4.212 -1.686 -6.405 1.00 94.12 126 VAL A O 1
ATOM 906 N N . VAL A 1 127 ? 4.161 -3.764 -7.349 1.00 95.88 127 VAL A N 1
ATOM 907 C CA . VAL A 1 127 ? 5.563 -4.119 -7.147 1.00 95.88 127 VAL A CA 1
ATOM 908 C C . VAL A 1 127 ? 6.379 -3.516 -8.276 1.00 95.88 127 VAL A C 1
ATOM 910 O O . VAL A 1 127 ? 6.419 -4.036 -9.387 1.00 95.88 127 VAL A O 1
ATOM 913 N N . GLY A 1 128 ? 7.034 -2.405 -7.982 1.00 94.94 128 GLY A N 1
ATOM 914 C CA . GLY A 1 128 ? 7.923 -1.738 -8.917 1.00 94.94 128 GLY A CA 1
ATOM 915 C C . GLY A 1 128 ? 8.554 -0.497 -8.309 1.00 94.94 128 GLY A C 1
ATOM 916 O O . GLY A 1 128 ? 8.102 0.005 -7.277 1.00 94.94 128 GLY A O 1
ATOM 917 N N . TYR A 1 129 ? 9.611 -0.008 -8.938 1.00 93.94 129 TYR A N 1
ATOM 918 C CA . TYR A 1 129 ? 10.295 1.201 -8.519 1.00 93.94 129 TYR A CA 1
ATOM 919 C C . TYR A 1 129 ? 9.625 2.421 -9.140 1.00 93.94 129 TYR A C 1
ATOM 921 O O . TYR A 1 129 ? 9.458 2.510 -10.352 1.00 93.94 129 TYR A O 1
ATOM 929 N N . VAL A 1 130 ? 9.231 3.372 -8.294 1.00 92.06 130 VAL A N 1
ATOM 930 C CA . VAL A 1 130 ? 8.693 4.654 -8.763 1.00 92.06 130 VAL A CA 1
ATOM 931 C C . VAL A 1 130 ? 9.742 5.311 -9.669 1.00 92.06 130 VAL A C 1
ATOM 933 O O . VAL A 1 130 ? 10.930 5.314 -9.346 1.00 92.06 130 VAL A O 1
ATOM 936 N N . GLY A 1 131 ? 9.312 5.818 -10.818 1.00 92.00 131 GLY A N 1
ATOM 937 C CA . GLY A 1 131 ? 10.165 6.410 -11.843 1.00 92.00 131 GLY A CA 1
ATOM 938 C C . GLY A 1 131 ? 10.718 5.432 -12.881 1.00 92.00 131 GLY A C 1
ATOM 939 O O . GLY A 1 131 ? 11.169 5.891 -13.921 1.00 92.00 131 GLY A O 1
ATOM 940 N N . ASP A 1 132 ? 10.656 4.117 -12.665 1.00 93.88 132 ASP A N 1
ATOM 941 C CA . ASP A 1 132 ? 10.953 3.136 -13.718 1.00 93.88 132 ASP A CA 1
ATOM 942 C C . ASP A 1 132 ? 9.722 2.986 -14.625 1.00 93.88 132 ASP A C 1
ATOM 944 O O . ASP A 1 132 ? 8.781 2.244 -14.333 1.00 93.88 132 ASP A O 1
ATOM 948 N N . ALA A 1 133 ? 9.693 3.755 -15.707 1.00 91.88 133 ALA A N 1
ATOM 949 C CA . ALA A 1 133 ? 8.548 3.864 -16.599 1.00 91.88 133 ALA A CA 1
ATOM 950 C C . ALA A 1 133 ? 8.500 2.739 -17.640 1.00 91.88 133 ALA A C 1
ATOM 952 O O . ALA A 1 133 ? 7.418 2.422 -18.142 1.00 91.88 133 ALA A O 1
ATOM 953 N N . ASN A 1 134 ? 9.641 2.125 -17.968 1.00 89.00 134 ASN A N 1
ATOM 954 C CA . ASN A 1 134 ? 9.686 0.988 -18.887 1.00 89.00 134 ASN A CA 1
ATOM 955 C C . ASN A 1 134 ? 9.603 -0.379 -18.184 1.00 89.00 134 ASN A C 1
ATOM 957 O O . ASN A 1 134 ? 9.457 -1.400 -18.860 1.00 89.00 134 ASN A O 1
ATOM 961 N N . GLY A 1 135 ? 9.639 -0.395 -16.851 1.00 91.38 135 GLY A N 1
ATOM 962 C CA . GLY A 1 135 ? 9.431 -1.577 -16.028 1.00 91.38 135 GLY A CA 1
ATOM 963 C C . GLY A 1 135 ? 10.606 -2.550 -16.029 1.00 91.38 135 GLY A C 1
ATOM 964 O O . GLY A 1 135 ? 10.384 -3.742 -15.817 1.00 91.38 135 GLY A O 1
ATOM 965 N N . ASN A 1 136 ? 11.832 -2.090 -16.298 1.00 91.12 136 ASN A N 1
ATOM 966 C CA . ASN A 1 136 ? 13.029 -2.936 -16.371 1.00 91.12 136 ASN A CA 1
ATOM 967 C C . ASN A 1 136 ? 13.790 -3.061 -15.036 1.00 91.12 136 ASN A C 1
ATOM 969 O O . ASN A 1 136 ? 14.799 -3.768 -14.961 1.00 91.12 136 ASN A O 1
ATOM 973 N N . GLY A 1 137 ? 13.319 -2.389 -13.986 1.00 92.81 137 GLY A N 1
ATOM 974 C CA . GLY A 1 137 ? 13.884 -2.445 -12.647 1.00 92.81 137 GLY A CA 1
ATOM 975 C C . GLY A 1 137 ? 15.115 -1.572 -12.407 1.00 92.81 137 GLY A C 1
ATOM 976 O O . GLY A 1 137 ? 15.769 -1.736 -11.377 1.00 92.81 137 GLY A O 1
ATOM 977 N N . THR A 1 138 ? 15.447 -0.662 -13.321 1.00 91.06 138 THR A N 1
ATOM 978 C CA . THR A 1 138 ? 16.520 0.326 -13.167 1.00 91.06 138 THR A CA 1
ATOM 979 C C . THR A 1 138 ? 16.022 1.712 -13.570 1.00 91.06 138 THR A C 1
ATOM 981 O O . THR A 1 138 ? 15.011 1.835 -14.242 1.00 91.06 138 THR A O 1
ATOM 984 N N . TRP A 1 139 ? 16.730 2.769 -13.168 1.00 90.62 139 TRP A N 1
ATOM 985 C CA . TRP A 1 139 ? 16.496 4.105 -13.718 1.00 90.62 139 TRP A CA 1
ATOM 986 C C . TRP A 1 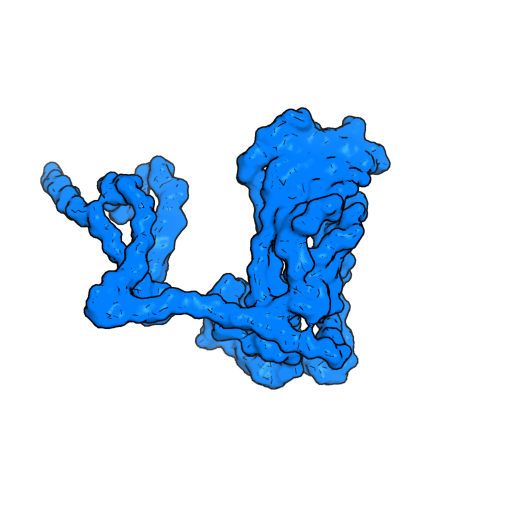139 ? 17.481 4.382 -14.845 1.00 90.62 139 TRP A C 1
ATOM 988 O O . TRP A 1 139 ? 18.699 4.322 -14.651 1.00 90.62 139 TRP A O 1
ATOM 998 N N . GLU A 1 140 ? 16.958 4.705 -16.020 1.00 90.31 140 GLU A N 1
ATOM 999 C CA . GLU A 1 140 ? 17.738 5.037 -17.201 1.00 90.31 140 GLU A CA 1
ATOM 1000 C C . GLU A 1 140 ? 17.117 6.171 -18.034 1.00 90.31 140 GLU A C 1
ATOM 1002 O O . GLU A 1 140 ? 16.044 6.711 -17.766 1.00 90.31 140 GLU A O 1
ATOM 1007 N N . ARG A 1 141 ? 17.814 6.570 -19.104 1.00 90.62 141 ARG A N 1
ATOM 1008 C CA . ARG A 1 141 ? 17.337 7.631 -20.010 1.00 90.62 141 ARG A CA 1
ATOM 1009 C C . ARG A 1 141 ? 16.047 7.260 -20.748 1.00 90.62 141 ARG A C 1
ATOM 1011 O O . ARG A 1 141 ? 15.332 8.164 -21.187 1.00 90.62 141 ARG A O 1
ATOM 1018 N N . ALA A 1 142 ? 15.773 5.965 -20.911 1.00 90.50 142 ALA A N 1
ATOM 1019 C CA . ALA A 1 142 ? 14.525 5.500 -21.500 1.00 90.50 142 ALA A CA 1
ATOM 1020 C C . ALA A 1 142 ? 13.331 5.900 -20.621 1.00 90.50 142 ALA A C 1
ATOM 1022 O O . ALA A 1 142 ? 12.351 6.414 -21.155 1.00 90.50 142 ALA A O 1
ATOM 1023 N N . ASP A 1 143 ? 13.455 5.799 -19.293 1.00 92.81 143 ASP A N 1
ATOM 1024 C CA . ASP A 1 143 ? 12.397 6.206 -18.364 1.00 92.81 143 ASP A CA 1
ATOM 1025 C C . ASP A 1 143 ? 12.107 7.695 -18.452 1.00 92.81 143 ASP A C 1
ATOM 1027 O O . ASP A 1 143 ? 10.959 8.102 -18.604 1.00 92.81 143 ASP A O 1
ATOM 1031 N N . VAL A 1 144 ? 13.158 8.521 -18.458 1.00 92.19 144 VAL A N 1
ATOM 1032 C CA . VAL A 1 144 ? 13.016 9.977 -18.606 1.00 92.19 144 VAL A CA 1
ATOM 1033 C C . VAL A 1 144 ? 12.279 10.338 -19.893 1.00 92.19 144 VAL A C 1
ATOM 1035 O O . VAL A 1 144 ? 11.472 11.264 -19.895 1.00 92.19 144 VAL A O 1
ATOM 1038 N N . SER A 1 145 ? 12.537 9.609 -20.980 1.00 91.94 145 SER A N 1
ATOM 1039 C CA . SER A 1 145 ? 11.875 9.845 -22.266 1.00 91.94 145 SER A CA 1
ATOM 1040 C C . SER A 1 145 ? 10.393 9.462 -22.214 1.00 91.94 145 SER A C 1
ATOM 1042 O O . SER A 1 145 ? 9.557 10.223 -22.689 1.00 91.94 145 SER A O 1
ATOM 1044 N N . LEU A 1 146 ? 10.050 8.335 -21.583 1.00 91.44 146 LEU A N 1
ATOM 1045 C CA . LEU A 1 146 ? 8.657 7.915 -21.411 1.00 91.44 146 LEU A CA 1
ATOM 1046 C C . LEU A 1 146 ? 7.881 8.862 -20.489 1.00 91.44 146 LEU A C 1
ATOM 1048 O O . LEU A 1 146 ? 6.767 9.263 -20.811 1.00 91.44 146 LEU A O 1
ATOM 1052 N N . ILE A 1 147 ? 8.469 9.274 -19.363 1.00 92.31 147 ILE A N 1
ATOM 1053 C CA . ILE A 1 147 ? 7.833 10.231 -18.447 1.00 92.31 147 ILE A CA 1
ATOM 1054 C C . ILE A 1 147 ? 7.661 11.589 -19.137 1.00 92.31 147 ILE A C 1
ATOM 1056 O O . ILE A 1 147 ? 6.634 12.239 -18.952 1.00 92.31 147 ILE A O 1
ATOM 1060 N N . LEU A 1 148 ? 8.622 12.004 -19.977 1.00 92.12 148 LEU A N 1
ATOM 1061 C CA . LEU A 1 148 ? 8.489 13.212 -20.792 1.00 92.12 148 LEU A CA 1
ATOM 1062 C C . LEU A 1 148 ? 7.254 13.149 -21.691 1.00 92.12 148 LEU A C 1
ATOM 1064 O O . LEU A 1 148 ? 6.533 14.136 -21.772 1.00 92.12 148 LEU A O 1
ATOM 1068 N N . HIS A 1 149 ? 7.009 12.013 -22.346 1.00 90.25 149 HIS A N 1
ATOM 1069 C CA . HIS A 1 149 ? 5.858 11.863 -23.233 1.00 90.25 149 HIS A CA 1
ATOM 1070 C C . HIS A 1 149 ? 4.529 12.023 -22.489 1.00 90.25 149 HIS A C 1
ATOM 1072 O O . HIS A 1 149 ? 3.647 12.714 -22.995 1.00 90.25 149 HIS A O 1
ATOM 1078 N N . ILE A 1 150 ? 4.408 11.460 -21.281 1.00 89.19 150 ILE A N 1
ATOM 1079 C CA . ILE A 1 150 ? 3.231 11.668 -20.425 1.00 89.19 150 ILE A CA 1
ATOM 1080 C C . ILE A 1 150 ? 3.125 13.138 -19.991 1.00 89.19 150 ILE A C 1
ATOM 1082 O O . ILE A 1 150 ? 2.060 13.742 -20.078 1.00 89.19 150 ILE A O 1
ATOM 1086 N N . ALA A 1 151 ? 4.236 13.749 -19.565 1.00 90.25 151 ALA A N 1
ATOM 1087 C CA . ALA A 1 151 ? 4.268 15.141 -19.108 1.00 90.25 151 ALA A CA 1
ATOM 1088 C C . ALA A 1 151 ? 3.899 16.155 -20.209 1.00 90.25 151 ALA A C 1
ATOM 1090 O O . ALA A 1 151 ? 3.431 17.253 -19.905 1.00 90.25 151 ALA A O 1
ATOM 1091 N N . THR A 1 152 ? 4.140 15.814 -21.480 1.00 89.75 152 THR A N 1
ATOM 1092 C CA . THR A 1 152 ? 3.765 16.626 -22.647 1.00 89.75 152 THR A CA 1
ATOM 1093 C C . THR A 1 152 ? 2.445 16.196 -23.288 1.00 89.75 152 THR A C 1
ATOM 1095 O O . THR A 1 152 ? 2.139 16.692 -24.370 1.00 89.75 152 THR A O 1
ATOM 1098 N N . GLU A 1 153 ? 1.687 15.294 -22.653 1.00 83.38 153 GLU A N 1
ATOM 1099 C CA . GLU A 1 153 ? 0.404 14.766 -23.151 1.00 83.38 153 GLU A CA 1
ATOM 1100 C C . GLU A 1 153 ? 0.513 14.124 -24.552 1.00 83.38 153 GLU A C 1
ATOM 1102 O O . GLU A 1 153 ? -0.418 14.162 -25.356 1.00 83.38 153 GLU A O 1
ATOM 1107 N N . THR A 1 154 ? 1.681 13.556 -24.873 1.00 78.88 154 THR A N 1
ATOM 1108 C CA . THR A 1 154 ? 1.914 12.814 -26.124 1.00 78.88 154 THR A CA 1
ATOM 1109 C C . THR A 1 154 ? 1.415 11.375 -26.008 1.00 78.88 154 THR A C 1
ATOM 1111 O O . THR A 1 154 ? 0.912 10.825 -26.985 1.00 78.88 154 THR A O 1
ATOM 1114 N N . ASP A 1 155 ? 1.545 10.795 -24.814 1.00 80.56 155 ASP A N 1
ATOM 1115 C CA . ASP A 1 155 ? 1.075 9.462 -24.446 1.00 80.56 155 ASP A CA 1
ATOM 1116 C C . ASP A 1 155 ? 0.197 9.573 -23.181 1.00 80.56 155 ASP A C 1
ATOM 1118 O O . ASP A 1 155 ? 0.407 10.462 -22.354 1.00 80.56 155 ASP A O 1
ATOM 1122 N N . ASP A 1 156 ? -0.759 8.654 -23.011 1.00 80.31 156 ASP A N 1
ATOM 1123 C CA . ASP A 1 156 ? -1.669 8.611 -21.848 1.00 80.31 156 ASP A CA 1
ATOM 1124 C C . ASP A 1 156 ? -1.319 7.485 -20.851 1.00 80.31 156 ASP A C 1
ATOM 1126 O O . ASP A 1 156 ? -1.900 7.403 -19.767 1.00 80.31 156 ASP A O 1
ATOM 1130 N N . GLU A 1 157 ? -0.405 6.580 -21.216 1.00 84.69 157 GLU A N 1
ATOM 1131 C CA . GLU A 1 157 ? -0.045 5.406 -20.417 1.00 84.69 157 GLU A CA 1
ATOM 1132 C C . GLU A 1 157 ? 1.406 4.961 -20.638 1.00 84.69 157 GLU A C 1
ATOM 1134 O O . GLU A 1 157 ? 2.012 5.216 -21.679 1.00 84.69 157 GLU A O 1
ATOM 1139 N N . PHE A 1 158 ? 1.955 4.226 -19.668 1.00 82.25 158 PHE A N 1
ATOM 1140 C CA . PHE A 1 158 ? 3.208 3.497 -19.844 1.00 82.25 158 PHE A CA 1
ATOM 1141 C C . PHE A 1 158 ? 2.910 2.070 -20.297 1.00 82.25 158 PHE A C 1
ATOM 1143 O O . PHE A 1 158 ? 2.171 1.356 -19.625 1.00 82.25 158 PHE A O 1
ATOM 1150 N N . ALA A 1 159 ? 3.531 1.606 -21.384 1.00 84.81 159 ALA A N 1
ATOM 1151 C CA . ALA A 1 159 ? 3.272 0.266 -21.922 1.00 84.81 159 ALA A CA 1
ATOM 1152 C C . ALA A 1 159 ? 3.502 -0.858 -20.887 1.00 84.81 159 ALA A C 1
ATOM 1154 O O . ALA A 1 159 ? 2.697 -1.787 -20.785 1.00 84.81 159 ALA A O 1
ATOM 1155 N N . ALA A 1 160 ? 4.561 -0.743 -20.078 1.00 82.31 160 ALA A N 1
ATOM 1156 C CA . ALA A 1 160 ? 4.877 -1.687 -19.003 1.00 82.31 160 ALA A CA 1
ATOM 1157 C C . ALA A 1 160 ? 3.873 -1.642 -17.836 1.00 82.31 160 ALA A C 1
ATOM 1159 O O . ALA A 1 160 ? 3.718 -2.623 -17.111 1.00 82.31 160 ALA A O 1
ATOM 1160 N N . TRP A 1 161 ? 3.147 -0.530 -17.695 1.00 84.75 161 TRP A N 1
ATOM 1161 C CA . TRP A 1 161 ? 2.220 -0.252 -16.600 1.00 84.75 161 TRP A CA 1
ATOM 1162 C C . TRP A 1 161 ? 0.808 0.080 -17.105 1.00 84.75 161 TRP A C 1
ATOM 1164 O O . TRP A 1 161 ? 0.091 0.841 -16.471 1.00 84.75 161 TRP A O 1
ATOM 1174 N N . SER A 1 162 ? 0.375 -0.516 -18.222 1.00 81.62 162 SER A N 1
ATOM 1175 C CA . SER A 1 162 ? -0.879 -0.185 -18.944 1.00 81.62 162 SER A CA 1
ATOM 1176 C C . SER A 1 162 ? -2.189 -0.314 -18.143 1.00 81.62 162 SER A C 1
ATOM 1178 O O . SER A 1 162 ? -3.260 0.057 -18.615 1.00 81.62 162 SER A O 1
ATOM 1180 N N . ARG A 1 163 ? -2.146 -0.866 -16.926 1.00 80.69 163 ARG A N 1
ATOM 1181 C CA . ARG A 1 163 ? -3.301 -0.981 -16.011 1.00 80.69 163 ARG A CA 1
ATOM 1182 C C . ARG A 1 163 ? -3.182 -0.089 -14.779 1.00 80.69 163 ARG A C 1
ATOM 1184 O O . ARG A 1 163 ? -4.047 -0.135 -13.907 1.00 80.69 163 ARG A O 1
ATOM 1191 N N . ILE A 1 164 ? -2.097 0.664 -14.685 1.00 85.44 164 ILE A N 1
ATOM 1192 C CA . ILE A 1 164 ? -1.731 1.475 -13.539 1.00 85.44 164 ILE A CA 1
ATOM 1193 C C . ILE A 1 164 ? -1.839 2.937 -13.954 1.00 85.44 164 ILE A C 1
ATOM 1195 O O . ILE A 1 164 ? -1.405 3.316 -15.038 1.00 85.44 164 ILE A O 1
ATOM 1199 N N . ASP A 1 165 ? -2.422 3.755 -13.083 1.00 89.38 165 ASP A N 1
ATOM 1200 C CA . ASP A 1 165 ? -2.433 5.203 -13.269 1.00 89.38 165 ASP A CA 1
ATOM 1201 C C . ASP A 1 165 ? -0.981 5.712 -13.401 1.00 89.38 165 ASP A C 1
ATOM 1203 O O . ASP A 1 165 ? -0.181 5.445 -12.494 1.00 89.38 165 ASP A O 1
ATOM 1207 N N . PRO A 1 166 ? -0.618 6.433 -14.481 1.00 90.62 166 PRO A N 1
ATOM 1208 C CA . PRO A 1 166 ? 0.724 6.981 -14.659 1.00 90.62 166 PRO A CA 1
ATOM 1209 C C . PRO A 1 166 ? 1.211 7.806 -13.468 1.00 90.62 166 PRO A C 1
ATOM 1211 O O . PRO A 1 166 ? 2.410 7.807 -13.190 1.00 90.62 166 PRO A O 1
ATOM 1214 N N . LEU A 1 167 ? 0.307 8.455 -12.720 1.00 90.50 167 LEU A N 1
ATOM 1215 C CA . LEU A 1 167 ? 0.663 9.186 -11.501 1.00 90.50 167 LEU A CA 1
ATOM 1216 C C . LEU A 1 167 ? 1.307 8.265 -10.461 1.00 90.50 167 LEU A C 1
ATOM 1218 O O . LEU A 1 167 ? 2.257 8.656 -9.798 1.00 90.50 167 LEU A O 1
ATOM 1222 N N . LEU A 1 168 ? 0.866 7.010 -10.339 1.00 89.81 168 LEU A N 1
ATOM 1223 C CA . LEU A 1 168 ? 1.456 6.072 -9.379 1.00 89.81 168 LEU A CA 1
ATOM 1224 C C . LEU A 1 168 ? 2.898 5.676 -9.740 1.00 89.81 168 LEU A C 1
ATOM 1226 O O . LEU A 1 168 ? 3.645 5.234 -8.863 1.00 89.81 168 LEU A O 1
ATOM 1230 N N . VAL A 1 169 ? 3.258 5.804 -11.018 1.00 91.44 169 VAL A N 1
ATOM 1231 C CA . VAL A 1 169 ? 4.572 5.446 -11.559 1.00 91.44 169 VAL A CA 1
ATOM 1232 C C . VAL A 1 169 ? 5.503 6.656 -11.585 1.00 91.44 169 VAL A C 1
ATOM 1234 O O . VAL A 1 169 ? 6.671 6.509 -11.242 1.00 91.44 169 VAL A O 1
ATOM 1237 N N . ALA A 1 170 ? 5.012 7.833 -11.980 1.00 91.25 170 ALA A N 1
ATOM 1238 C CA . ALA A 1 170 ? 5.856 8.952 -12.401 1.00 91.25 170 ALA A CA 1
ATOM 1239 C C . ALA A 1 170 ? 5.590 10.296 -11.699 1.00 91.25 170 ALA A C 1
ATOM 1241 O O . ALA A 1 170 ? 6.267 11.268 -12.024 1.00 91.25 170 ALA A O 1
ATOM 1242 N N . ASP A 1 171 ? 4.657 10.363 -10.745 1.00 89.00 171 ASP A N 1
ATOM 1243 C CA . ASP A 1 171 ? 4.586 11.477 -9.788 1.00 89.00 171 ASP A CA 1
ATOM 1244 C C . ASP A 1 171 ? 5.660 11.254 -8.713 1.00 89.00 171 ASP A C 1
ATOM 1246 O O . ASP A 1 171 ? 5.492 10.482 -7.762 1.00 89.00 171 ASP A O 1
ATOM 1250 N N . ILE A 1 172 ? 6.823 11.860 -8.929 1.00 87.12 172 ILE A N 1
ATOM 1251 C CA . ILE A 1 172 ? 8.026 11.633 -8.129 1.00 87.12 172 ILE A CA 1
ATOM 1252 C C . ILE A 1 172 ? 8.021 12.516 -6.883 1.00 87.12 172 ILE A C 1
ATOM 1254 O O . ILE A 1 172 ? 8.627 12.170 -5.864 1.00 87.12 172 ILE A O 1
ATOM 1258 N N . ASP A 1 173 ? 7.367 13.674 -6.957 1.00 84.25 173 ASP A N 1
ATOM 1259 C CA . ASP A 1 173 ? 7.298 14.631 -5.862 1.00 84.25 173 ASP A CA 1
ATOM 1260 C C . ASP A 1 173 ? 5.986 14.667 -5.085 1.00 84.25 173 ASP A C 1
ATOM 1262 O O . ASP A 1 173 ? 5.875 15.435 -4.126 1.00 84.25 173 ASP A O 1
ATOM 1266 N N . ALA A 1 174 ? 5.068 13.767 -5.430 1.00 82.69 174 ALA A N 1
ATOM 1267 C CA . ALA A 1 174 ? 3.766 13.596 -4.811 1.00 82.69 174 ALA A CA 1
ATOM 1268 C C . ALA A 1 174 ? 2.874 14.850 -4.909 1.00 82.69 174 ALA A C 1
ATOM 1270 O O . ALA A 1 174 ? 2.008 15.062 -4.048 1.00 82.69 174 ALA A O 1
ATOM 1271 N N . ASP A 1 175 ? 3.057 15.681 -5.944 1.00 86.62 175 ASP A N 1
ATOM 1272 C CA . ASP A 1 175 ? 2.230 16.866 -6.199 1.00 86.62 175 ASP A CA 1
ATOM 1273 C C . ASP A 1 175 ? 0.948 16.566 -7.003 1.00 86.62 175 ASP A C 1
ATOM 1275 O O . ASP A 1 175 ? 0.114 17.458 -7.217 1.00 86.62 175 ASP A O 1
ATOM 1279 N N . LYS A 1 176 ? 0.731 15.287 -7.348 1.00 88.31 176 LYS A N 1
ATOM 1280 C CA . LYS A 1 176 ? -0.390 14.753 -8.137 1.00 88.31 176 LYS A CA 1
ATOM 1281 C C . LYS A 1 176 ? -0.390 15.222 -9.585 1.00 88.31 176 LYS A C 1
ATOM 1283 O O . LYS A 1 176 ? -1.454 15.295 -10.212 1.00 88.31 176 LYS A O 1
ATOM 1288 N N . ARG A 1 177 ? 0.777 15.562 -10.121 1.00 89.50 177 ARG A N 1
ATOM 1289 C CA . ARG A 1 177 ? 0.985 15.914 -11.522 1.00 89.50 177 ARG A CA 1
ATOM 1290 C C . ARG A 1 177 ? 2.243 15.203 -12.010 1.00 89.50 177 ARG A C 1
ATOM 1292 O O . ARG A 1 177 ? 3.083 14.785 -11.232 1.00 89.50 177 ARG A O 1
ATOM 1299 N N . ILE A 1 178 ? 2.351 15.055 -13.326 1.00 89.62 178 ILE A N 1
ATOM 1300 C CA . ILE A 1 178 ? 3.578 14.584 -13.971 1.00 89.62 178 ILE A CA 1
ATOM 1301 C C . ILE A 1 178 ? 4.107 15.764 -14.766 1.00 89.62 178 ILE A C 1
ATOM 1303 O O . ILE A 1 178 ? 3.453 16.250 -15.690 1.00 89.62 178 ILE A O 1
ATOM 1307 N N . THR A 1 179 ? 5.258 16.285 -14.363 1.00 90.94 179 THR A N 1
ATOM 1308 C CA . THR A 1 179 ? 5.831 17.515 -14.904 1.00 90.94 179 THR A CA 1
ATOM 1309 C C . THR A 1 179 ? 7.336 17.384 -15.127 1.00 90.94 179 THR A C 1
ATOM 1311 O O . THR A 1 179 ? 7.990 16.439 -14.696 1.00 90.94 179 THR A O 1
ATOM 1314 N N . PHE A 1 180 ? 7.945 18.401 -15.741 1.00 88.44 180 PHE A N 1
ATOM 1315 C CA . PHE A 1 180 ? 9.406 18.501 -15.862 1.00 88.44 180 PHE A CA 1
ATOM 1316 C C . PHE A 1 180 ? 10.154 18.459 -14.519 1.00 88.44 180 PHE A C 1
ATOM 1318 O O . PHE A 1 180 ? 11.356 18.185 -14.499 1.00 88.44 180 PHE A O 1
ATOM 1325 N N . ARG A 1 181 ? 9.477 18.734 -13.396 1.00 88.06 181 ARG A N 1
ATOM 1326 C CA . ARG A 1 181 ? 10.080 18.642 -12.065 1.00 88.06 181 ARG A CA 1
ATOM 1327 C C . ARG A 1 181 ? 10.355 17.190 -11.676 1.00 88.06 181 ARG A C 1
ATOM 1329 O O . ARG A 1 181 ? 11.431 16.919 -11.145 1.00 88.06 181 ARG A O 1
ATOM 1336 N N . ASP A 1 182 ? 9.452 16.277 -12.012 1.00 88.44 182 ASP A N 1
ATOM 1337 C CA . ASP A 1 182 ? 9.613 14.837 -11.802 1.00 88.44 182 ASP A CA 1
ATOM 1338 C C . ASP A 1 182 ? 10.810 14.299 -12.587 1.00 88.44 182 ASP A C 1
ATOM 1340 O O . ASP A 1 182 ? 11.686 13.633 -12.030 1.00 88.44 182 ASP A O 1
ATOM 1344 N N . LEU A 1 183 ? 10.934 14.713 -13.855 1.00 88.44 183 LEU A N 1
ATOM 1345 C CA . LEU A 1 183 ? 12.074 14.375 -14.714 1.00 88.44 183 LEU A CA 1
ATOM 1346 C C . LEU A 1 183 ? 13.407 14.863 -14.133 1.00 88.44 183 LEU A C 1
ATOM 1348 O O . LEU A 1 183 ? 14.421 14.160 -14.188 1.00 88.44 183 LEU A O 1
ATOM 1352 N N . ALA A 1 184 ? 13.428 16.082 -13.591 1.00 87.25 184 ALA A N 1
ATOM 1353 C CA . ALA A 1 184 ? 14.626 16.631 -12.971 1.00 87.25 184 ALA A CA 1
ATOM 1354 C C . ALA A 1 184 ? 15.032 15.830 -11.725 1.00 87.25 184 ALA A C 1
ATOM 1356 O O . ALA A 1 184 ? 16.227 15.701 -11.455 1.00 87.25 184 ALA A O 1
ATOM 1357 N N . LYS A 1 185 ? 14.069 15.281 -10.975 1.00 86.12 185 LYS A N 1
ATOM 1358 C CA . LYS A 1 185 ? 14.325 14.468 -9.777 1.00 86.12 185 LYS A CA 1
ATOM 1359 C C . LYS A 1 185 ? 14.884 13.097 -10.122 1.00 86.12 185 LYS A C 1
ATOM 1361 O O . LYS A 1 185 ? 15.970 12.773 -9.653 1.00 86.12 185 LYS A O 1
ATOM 1366 N N . ILE A 1 186 ? 14.243 12.353 -11.023 1.00 86.88 186 ILE A N 1
ATOM 1367 C CA . ILE A 1 186 ? 14.782 11.059 -11.473 1.00 86.88 186 ILE A CA 1
ATOM 1368 C C . ILE A 1 186 ? 16.171 11.220 -12.112 1.00 86.88 186 ILE A C 1
ATOM 1370 O O . ILE A 1 186 ? 17.077 10.429 -11.856 1.00 86.88 186 ILE A O 1
ATOM 1374 N N . SER A 1 187 ? 16.395 12.310 -12.857 1.00 86.69 187 SER A N 1
ATOM 1375 C CA . SER A 1 187 ? 17.709 12.620 -13.432 1.00 86.69 187 SER A CA 1
ATOM 1376 C C . SER A 1 187 ? 18.776 12.893 -12.373 1.00 86.69 187 SER A C 1
ATOM 1378 O O . SER A 1 187 ? 19.933 12.526 -12.562 1.00 86.69 187 SER A O 1
ATOM 1380 N N . GLN A 1 188 ? 18.421 13.525 -11.255 1.00 84.69 188 GLN A N 1
ATOM 1381 C CA . GLN A 1 188 ? 19.335 13.723 -10.128 1.00 84.69 188 GLN A CA 1
ATOM 1382 C C . GLN A 1 188 ? 19.646 12.403 -9.417 1.00 84.69 188 GLN A C 1
ATOM 1384 O O . GLN A 1 188 ? 20.815 12.125 -9.147 1.00 84.69 188 GLN A O 1
ATOM 1389 N N . SER A 1 189 ? 18.635 11.562 -9.196 1.00 84.25 189 SER A N 1
ATOM 1390 C CA . SER A 1 189 ? 18.806 10.254 -8.560 1.00 84.25 189 SER A CA 1
ATOM 1391 C C . SER A 1 189 ? 19.667 9.304 -9.397 1.00 84.25 189 SER A C 1
ATOM 1393 O O . SER A 1 189 ? 20.531 8.629 -8.844 1.00 84.25 189 SER A O 1
ATOM 1395 N N . MET A 1 190 ? 19.560 9.341 -10.732 1.00 85.06 190 MET A N 1
ATOM 1396 C CA . MET A 1 190 ? 20.491 8.636 -11.633 1.00 85.06 190 MET A CA 1
ATOM 1397 C C . MET A 1 190 ? 21.953 9.094 -11.487 1.00 85.06 190 MET A C 1
ATOM 1399 O O . MET A 1 190 ? 22.870 8.329 -11.773 1.00 85.06 190 MET A O 1
ATOM 1403 N N . ASN A 1 191 ? 22.188 10.332 -11.042 1.00 84.56 191 ASN A N 1
ATOM 1404 C CA . ASN A 1 191 ? 23.525 10.872 -10.780 1.00 84.56 191 ASN A CA 1
ATOM 1405 C C . ASN A 1 191 ? 23.972 10.680 -9.315 1.00 84.56 191 ASN A C 1
ATOM 1407 O O . ASN A 1 191 ? 24.960 11.282 -8.895 1.00 84.56 191 ASN A O 1
ATOM 1411 N N . GLY A 1 192 ? 23.259 9.859 -8.535 1.00 80.38 192 GLY A N 1
ATOM 1412 C CA . GLY A 1 192 ? 23.614 9.529 -7.153 1.00 80.38 192 GLY A CA 1
ATOM 1413 C C . GLY A 1 192 ? 23.285 10.619 -6.133 1.00 80.38 192 GLY A C 1
ATOM 1414 O O . GLY A 1 192 ? 23.828 10.601 -5.032 1.00 80.38 192 GLY A O 1
ATOM 1415 N N . VAL A 1 193 ? 22.425 11.580 -6.483 1.00 82.06 193 VAL A N 1
ATOM 1416 C CA . VAL A 1 193 ? 21.904 12.560 -5.523 1.00 82.06 193 VAL A CA 1
ATOM 1417 C C . VAL A 1 193 ? 20.613 11.994 -4.917 1.00 82.06 193 VAL A C 1
ATOM 1419 O O . VAL A 1 193 ? 19.617 11.882 -5.639 1.00 82.06 193 VAL A O 1
ATOM 1422 N N . PRO A 1 194 ? 20.605 11.612 -3.624 1.00 74.81 194 PRO A N 1
ATOM 1423 C CA . PRO A 1 194 ? 19.432 11.013 -3.002 1.00 74.81 194 PRO A CA 1
ATOM 1424 C C . PRO A 1 194 ? 18.307 12.039 -2.854 1.00 74.81 194 PRO A C 1
ATOM 1426 O O . PRO A 1 194 ? 18.552 13.229 -2.633 1.00 74.81 194 PRO A O 1
ATOM 1429 N N . TRP A 1 195 ? 17.067 11.561 -2.944 1.00 74.00 195 TRP A N 1
ATOM 1430 C CA . TRP A 1 195 ? 15.871 12.371 -2.743 1.00 74.00 195 TRP A CA 1
ATOM 1431 C C . TRP A 1 195 ? 14.971 11.702 -1.692 1.00 74.00 195 TRP A C 1
ATOM 1433 O O . TRP A 1 195 ? 14.648 10.532 -1.875 1.00 74.00 195 TRP A O 1
ATOM 1443 N N . PRO A 1 196 ? 14.572 12.381 -0.595 1.00 71.00 196 PRO A N 1
ATOM 1444 C CA . PRO A 1 196 ? 13.864 11.740 0.524 1.00 71.00 196 PRO A CA 1
ATOM 1445 C C . PRO A 1 196 ? 12.566 11.023 0.129 1.00 71.00 196 PRO A C 1
ATOM 1447 O O . PRO A 1 196 ? 12.185 10.024 0.734 1.00 71.00 196 PRO A O 1
ATOM 1450 N N . GLU A 1 197 ? 11.880 11.537 -0.889 1.00 74.81 197 GLU A N 1
ATOM 1451 C CA . GLU A 1 197 ? 10.610 11.015 -1.384 1.00 74.81 197 GLU A CA 1
ATOM 1452 C C . GLU A 1 197 ? 10.758 9.727 -2.214 1.00 74.81 197 GLU A C 1
ATOM 1454 O O . GLU A 1 197 ? 9.793 8.962 -2.322 1.00 74.81 197 GLU A O 1
ATOM 1459 N N . ILE A 1 198 ? 11.951 9.455 -2.759 1.00 76.94 198 ILE A N 1
ATOM 1460 C CA . ILE A 1 198 ? 12.228 8.280 -3.590 1.00 76.94 198 ILE A CA 1
ATOM 1461 C C . ILE A 1 198 ? 13.185 7.346 -2.845 1.00 76.94 198 ILE A C 1
ATOM 1463 O O . ILE A 1 198 ? 14.350 7.694 -2.646 1.00 76.94 198 ILE A O 1
ATOM 1467 N N . PRO A 1 199 ? 12.752 6.135 -2.465 1.00 82.12 199 PRO A N 1
ATOM 1468 C CA . PRO A 1 199 ? 13.679 5.157 -1.921 1.00 82.12 199 PRO A CA 1
ATOM 1469 C C . PRO A 1 199 ? 14.727 4.789 -2.977 1.00 82.12 199 PRO A C 1
ATOM 1471 O O . PRO A 1 199 ? 14.387 4.566 -4.141 1.00 82.12 199 PRO A O 1
ATOM 1474 N N . GLU A 1 200 ? 15.992 4.699 -2.569 1.00 83.12 200 GLU A N 1
ATOM 1475 C CA . GLU A 1 200 ? 17.066 4.258 -3.459 1.00 83.12 200 GLU A CA 1
ATOM 1476 C C . GLU A 1 200 ? 16.772 2.862 -4.031 1.00 83.12 200 GLU A C 1
ATOM 1478 O O . GLU A 1 200 ? 16.107 2.022 -3.408 1.00 83.12 200 GLU A O 1
ATOM 1483 N N . LEU A 1 201 ? 17.274 2.615 -5.241 1.00 87.75 201 LEU A N 1
ATOM 1484 C CA . LEU A 1 201 ? 17.230 1.291 -5.847 1.00 87.75 201 LEU A CA 1
ATOM 1485 C C . LEU A 1 201 ? 18.158 0.344 -5.068 1.00 87.75 201 LEU A C 1
ATOM 1487 O O . LEU A 1 201 ? 19.334 0.667 -4.876 1.00 87.75 201 LEU A O 1
ATOM 1491 N N . PRO A 1 202 ? 17.684 -0.836 -4.638 1.00 89.56 202 PRO A N 1
ATOM 1492 C CA . PRO A 1 202 ? 18.543 -1.827 -4.004 1.00 89.56 202 PRO A CA 1
ATOM 1493 C C . PRO A 1 202 ? 19.687 -2.275 -4.923 1.00 89.56 202 PRO A C 1
ATOM 1495 O O . PRO A 1 202 ? 19.474 -2.840 -5.996 1.00 89.56 202 PRO A O 1
ATOM 1498 N N . THR A 1 203 ? 20.926 -2.060 -4.484 1.00 85.88 203 THR A N 1
ATOM 1499 C CA . THR A 1 203 ? 22.120 -2.439 -5.251 1.00 85.88 203 THR A CA 1
ATOM 1500 C C . THR A 1 203 ? 22.346 -3.953 -5.222 1.00 85.88 203 THR A C 1
ATOM 1502 O O . THR A 1 203 ? 22.411 -4.559 -4.154 1.00 85.88 203 THR A O 1
ATOM 1505 N N . GLY A 1 204 ? 22.541 -4.567 -6.395 1.00 85.94 204 GLY A N 1
ATOM 1506 C CA . GLY A 1 204 ? 22.924 -5.981 -6.519 1.00 85.94 204 GLY A CA 1
ATOM 1507 C C . GLY A 1 204 ? 21.796 -6.984 -6.257 1.00 85.94 204 GLY A C 1
ATOM 1508 O O . GLY A 1 204 ? 22.068 -8.176 -6.114 1.00 85.94 204 GLY A O 1
ATOM 1509 N N . LEU A 1 205 ? 20.546 -6.521 -6.200 1.00 91.00 205 LEU A N 1
ATOM 1510 C CA . LEU A 1 205 ? 19.372 -7.368 -6.027 1.00 91.00 205 LEU A CA 1
ATOM 1511 C C . LEU A 1 205 ? 18.887 -7.880 -7.398 1.00 91.00 205 LEU A C 1
ATOM 1513 O O . LEU A 1 205 ? 18.459 -7.074 -8.225 1.00 91.00 205 LEU A O 1
ATOM 1517 N N . PRO A 1 206 ? 18.950 -9.196 -7.680 1.00 91.75 206 PRO A N 1
ATOM 1518 C CA . PRO A 1 206 ? 18.419 -9.739 -8.923 1.00 91.75 206 PRO A CA 1
ATOM 1519 C C . PRO A 1 206 ? 16.889 -9.716 -8.894 1.00 91.75 206 PRO A C 1
ATOM 1521 O O . PRO A 1 206 ? 16.266 -10.279 -7.994 1.00 91.75 206 PRO A O 1
ATOM 1524 N N . LEU A 1 207 ? 16.281 -9.093 -9.901 1.00 94.44 207 LEU A N 1
ATOM 1525 C CA . LEU A 1 207 ? 14.829 -9.032 -10.028 1.00 94.44 207 LEU A CA 1
ATOM 1526 C C . LEU A 1 207 ? 14.286 -10.260 -10.751 1.00 94.44 207 LEU A C 1
ATOM 1528 O O . LEU A 1 207 ? 14.812 -10.691 -11.777 1.00 94.44 207 LEU A O 1
ATOM 1532 N N . THR A 1 208 ? 13.190 -10.797 -10.224 1.00 94.69 208 THR A N 1
ATOM 1533 C CA . THR A 1 208 ? 12.344 -11.755 -10.939 1.00 94.69 208 THR A CA 1
A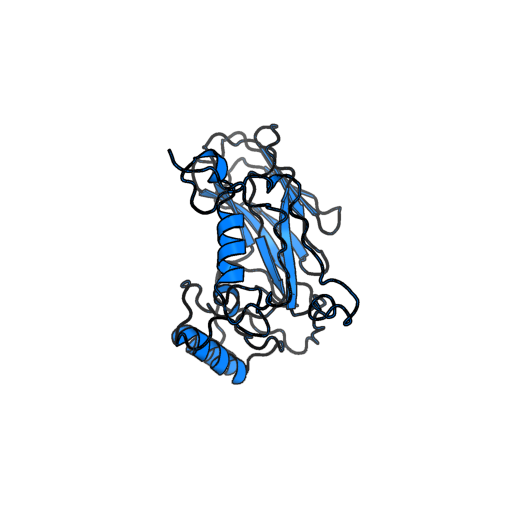TOM 1534 C C . THR A 1 208 ? 11.164 -10.982 -11.495 1.00 94.69 208 THR A C 1
ATOM 1536 O O . THR A 1 208 ? 10.432 -10.389 -10.716 1.00 94.69 208 THR A O 1
ATOM 1539 N N . PHE A 1 209 ? 10.960 -10.961 -12.809 1.00 91.81 209 PHE A N 1
ATOM 1540 C CA . PHE A 1 209 ? 9.816 -10.264 -13.398 1.00 91.81 209 PHE A CA 1
ATOM 1541 C C . PHE A 1 209 ? 8.566 -11.137 -13.323 1.00 91.81 209 PHE A C 1
ATOM 1543 O O . PHE A 1 209 ? 8.613 -12.339 -13.601 1.00 91.81 209 PHE A O 1
ATOM 1550 N N . ALA A 1 210 ? 7.447 -10.531 -12.938 1.00 87.31 210 ALA A N 1
ATOM 1551 C CA . ALA A 1 210 ? 6.141 -11.147 -13.041 1.00 87.31 210 ALA A CA 1
ATOM 1552 C C . ALA A 1 210 ? 5.890 -11.515 -14.504 1.00 87.31 210 ALA A C 1
ATOM 1554 O O . ALA A 1 210 ? 6.207 -10.753 -15.420 1.00 87.31 210 ALA A O 1
ATOM 1555 N N . VAL A 1 211 ? 5.317 -12.696 -14.727 1.00 76.00 211 VAL A N 1
ATOM 1556 C CA . VAL A 1 211 ? 4.890 -13.079 -16.071 1.00 76.00 211 VAL A CA 1
ATOM 1557 C C . VAL A 1 211 ? 3.840 -12.055 -16.502 1.00 76.00 211 VAL A C 1
ATOM 1559 O O . VAL A 1 211 ? 2.861 -11.883 -15.767 1.00 76.00 211 VAL A O 1
ATOM 1562 N N . PRO A 1 212 ? 4.013 -11.369 -17.649 1.00 60.12 212 PRO A N 1
ATOM 1563 C CA . PRO A 1 212 ? 2.980 -10.488 -18.163 1.00 60.12 212 PRO A CA 1
ATOM 1564 C C . PRO A 1 212 ? 1.673 -11.268 -18.194 1.00 60.12 212 PRO A C 1
ATOM 1566 O O . PRO A 1 212 ? 1.639 -12.379 -18.729 1.00 60.12 212 PRO A O 1
ATOM 1569 N N . GLN A 1 213 ? 0.614 -10.730 -17.584 1.00 46.84 213 GLN A N 1
ATOM 1570 C CA . GLN A 1 213 ? -0.683 -11.388 -17.641 1.00 46.84 213 GLN A CA 1
ATOM 1571 C C . GLN A 1 213 ? -1.092 -11.459 -19.113 1.00 46.84 213 GLN A C 1
ATOM 1573 O O . GLN A 1 213 ? -1.504 -10.458 -19.702 1.00 46.84 213 GLN A O 1
ATOM 1578 N N . ALA A 1 214 ? -0.934 -12.641 -19.710 1.00 40.34 214 ALA A N 1
ATOM 1579 C CA . ALA A 1 214 ? -1.344 -12.884 -21.074 1.00 40.34 214 ALA A CA 1
ATOM 1580 C C . ALA A 1 214 ? -2.853 -12.648 -21.147 1.00 40.34 214 ALA A C 1
ATOM 1582 O O . ALA A 1 214 ? -3.626 -13.170 -20.337 1.00 40.34 214 ALA A O 1
ATOM 1583 N N . TRP A 1 215 ? -3.277 -11.845 -22.118 1.00 38.84 215 TRP A N 1
ATOM 1584 C CA . TRP A 1 215 ? -4.664 -11.899 -22.549 1.00 38.84 215 TRP A CA 1
ATOM 1585 C C . TRP A 1 215 ? -4.966 -13.345 -22.965 1.00 38.84 215 TRP A C 1
ATOM 1587 O O . TRP A 1 215 ? -4.065 -13.998 -23.503 1.00 38.84 215 TRP A O 1
ATOM 1597 N N . PRO A 1 216 ? -6.178 -13.873 -22.704 1.00 41.00 216 PRO A N 1
ATOM 1598 C CA . PRO A 1 216 ? -6.555 -15.162 -23.264 1.00 41.00 216 PRO A CA 1
ATOM 1599 C C . PRO A 1 216 ? -6.245 -15.131 -24.762 1.00 41.00 216 PRO A C 1
ATOM 1601 O O . PRO A 1 216 ? -6.564 -14.150 -25.440 1.00 41.00 216 PRO A O 1
ATOM 1604 N N . GLU A 1 217 ? -5.537 -16.160 -25.228 1.00 41.09 217 GLU A N 1
ATOM 1605 C CA . GLU A 1 217 ? -5.114 -16.305 -26.618 1.00 41.09 217 GLU A CA 1
ATOM 1606 C C . GLU A 1 217 ? -6.305 -16.007 -27.539 1.00 41.09 217 GLU A C 1
ATOM 1608 O O . GLU A 1 217 ? -7.440 -16.376 -27.213 1.00 41.09 217 GLU A O 1
ATOM 1613 N N . GLN A 1 218 ? -6.072 -15.301 -28.656 1.00 44.38 218 GLN A N 1
ATOM 1614 C CA . GLN A 1 218 ? -7.130 -15.068 -29.640 1.00 44.38 218 GLN A CA 1
ATOM 1615 C C . GLN A 1 218 ? -7.808 -16.403 -29.924 1.00 44.38 218 GLN A C 1
ATOM 1617 O O . GLN A 1 218 ? -7.138 -17.381 -30.258 1.00 44.38 218 GLN A O 1
ATOM 1622 N N . ALA A 1 219 ? -9.130 -16.434 -29.766 1.00 48.66 219 ALA A N 1
ATOM 1623 C CA . ALA A 1 219 ? -9.911 -17.596 -30.127 1.00 48.66 219 ALA A CA 1
ATOM 1624 C C . ALA A 1 219 ? -9.512 -17.996 -31.558 1.00 48.66 219 ALA A C 1
ATOM 1626 O O . ALA A 1 219 ? -9.544 -17.163 -32.470 1.00 48.66 219 ALA A O 1
ATOM 1627 N N . VAL A 1 220 ? -9.060 -19.242 -31.749 1.00 50.91 220 VAL A N 1
ATOM 1628 C CA . VAL A 1 220 ? -8.790 -19.789 -33.090 1.00 50.91 220 VAL A CA 1
ATOM 1629 C C . VAL A 1 220 ? -10.008 -19.527 -33.991 1.00 50.91 220 VAL A C 1
ATOM 1631 O O . VAL A 1 220 ? -11.104 -19.408 -33.453 1.00 50.91 220 VAL A O 1
ATOM 1634 N N . PRO A 1 221 ? -9.891 -19.483 -35.335 1.00 52.97 221 PRO A N 1
ATOM 1635 C CA . PRO A 1 221 ? -10.966 -19.040 -36.247 1.00 52.97 221 PRO A CA 1
ATOM 1636 C C . PRO A 1 221 ? -12.346 -19.713 -36.083 1.00 52.97 221 PRO A C 1
ATOM 1638 O O . PRO A 1 221 ? -13.322 -19.279 -36.686 1.00 52.97 221 PRO A O 1
ATOM 1641 N N . TRP A 1 222 ? -12.421 -20.778 -35.284 1.00 57.28 222 TRP A N 1
ATOM 1642 C CA . TRP A 1 222 ? -13.601 -21.586 -34.992 1.00 57.28 222 TRP A CA 1
ATOM 1643 C C . TRP A 1 222 ? -14.024 -21.574 -33.510 1.00 57.28 222 TRP A C 1
ATOM 1645 O O . TRP A 1 222 ? -14.912 -22.331 -33.131 1.00 57.28 222 TRP A O 1
ATOM 1655 N N . GLN A 1 223 ? -13.399 -20.756 -32.661 1.00 48.16 223 GLN A N 1
ATOM 1656 C CA . GLN A 1 223 ? -13.828 -20.501 -31.287 1.00 48.16 223 GLN A CA 1
ATOM 1657 C C . GLN A 1 223 ? -14.438 -19.101 -31.204 1.00 48.16 223 GLN A C 1
ATOM 1659 O O . GLN A 1 223 ? -13.886 -18.12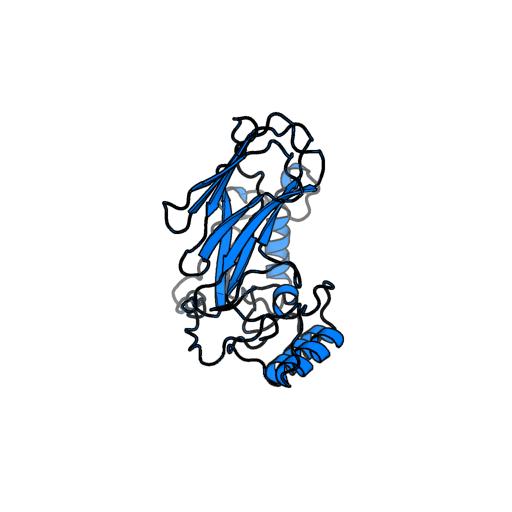9 -31.717 1.00 48.16 223 GLN A O 1
ATOM 1664 N N . SER A 1 224 ? -15.586 -18.992 -30.542 1.00 50.84 224 SER A N 1
ATOM 1665 C CA . SER A 1 224 ? -16.152 -17.690 -30.203 1.00 50.84 224 SER A CA 1
ATOM 1666 C C . SER A 1 224 ? -15.220 -16.983 -29.210 1.00 50.84 224 SER A C 1
ATOM 1668 O O . SER A 1 224 ? -14.734 -17.641 -28.284 1.00 50.84 224 SER A O 1
ATOM 1670 N N . PRO A 1 225 ? -14.962 -15.670 -29.362 1.00 49.81 225 PRO A N 1
ATOM 1671 C CA . PRO A 1 225 ? -14.245 -14.908 -28.345 1.00 49.81 225 PRO A CA 1
ATOM 1672 C C . PRO A 1 225 ? -14.939 -15.069 -26.982 1.00 49.81 225 PRO A C 1
ATOM 1674 O O . PRO A 1 225 ? -16.155 -15.290 -26.945 1.00 49.81 225 PRO A O 1
ATOM 1677 N N . PRO A 1 226 ? -14.198 -14.980 -25.861 1.00 44.22 226 PRO A N 1
ATOM 1678 C CA . PRO A 1 226 ? -14.787 -15.103 -24.534 1.00 44.22 226 PRO A CA 1
ATOM 1679 C C . PRO A 1 226 ? -15.915 -14.079 -24.378 1.00 44.22 226 PRO A C 1
ATOM 1681 O O . PRO A 1 226 ? -15.683 -12.870 -24.388 1.00 44.22 226 PRO A O 1
ATOM 1684 N N . GLN A 1 227 ? -17.148 -14.574 -24.266 1.00 47.75 227 GLN A N 1
ATOM 1685 C CA . GLN A 1 227 ? -18.310 -13.735 -24.017 1.00 47.75 227 GLN A CA 1
ATOM 1686 C C . GLN A 1 227 ? -18.395 -13.445 -22.523 1.00 47.75 227 GLN A C 1
ATOM 1688 O O . GLN A 1 227 ? -18.431 -14.356 -21.696 1.00 47.75 227 GLN A O 1
ATOM 1693 N N . ILE A 1 228 ? -18.432 -12.162 -22.175 1.00 44.38 228 ILE A N 1
ATOM 1694 C CA . ILE A 1 228 ? -18.764 -11.735 -20.819 1.00 44.38 228 ILE A CA 1
ATOM 1695 C C . ILE A 1 228 ? -20.290 -11.775 -20.707 1.00 44.38 228 ILE A C 1
ATOM 1697 O O . ILE A 1 228 ? -20.974 -10.890 -21.221 1.00 44.38 228 ILE A O 1
ATOM 1701 N N . ASP A 1 229 ? -20.819 -12.812 -20.058 1.00 48.19 229 ASP A N 1
ATOM 1702 C CA . ASP A 1 229 ? -22.237 -12.882 -19.703 1.00 48.19 229 ASP A CA 1
ATOM 1703 C C . ASP A 1 229 ? -22.498 -11.966 -18.502 1.00 48.19 229 ASP A C 1
ATOM 1705 O O . ASP A 1 229 ? -22.083 -12.233 -17.372 1.00 48.19 229 ASP A O 1
ATOM 1709 N N . PHE A 1 230 ? -23.177 -10.849 -18.750 1.00 44.44 230 PHE A N 1
ATOM 1710 C CA . PHE A 1 230 ? -23.549 -9.911 -17.698 1.00 44.44 230 PHE A CA 1
ATOM 1711 C C . PHE A 1 230 ? -24.862 -10.287 -16.967 1.00 44.44 230 PHE A C 1
ATOM 1713 O O . PHE A 1 230 ? -25.333 -9.526 -16.108 1.00 44.44 230 PHE A O 1
ATOM 1720 N N . GLY A 1 231 ? -25.443 -11.450 -17.285 1.00 43.91 231 GLY A N 1
ATOM 1721 C CA . GLY A 1 231 ? -26.668 -12.008 -16.718 1.00 43.91 231 GLY A CA 1
ATOM 1722 C C . GLY A 1 231 ? -27.959 -11.374 -17.255 1.00 43.91 231 GLY A C 1
ATOM 1723 O O . GLY A 1 231 ? -27.960 -10.298 -17.853 1.00 43.91 231 GLY A O 1
ATOM 1724 N N . ALA A 1 232 ? -29.103 -12.005 -16.953 1.00 52.19 232 ALA A N 1
ATOM 1725 C CA . ALA A 1 232 ? -30.452 -11.613 -17.406 1.00 52.19 232 ALA A CA 1
ATOM 1726 C C . ALA A 1 232 ? -30.890 -10.171 -17.047 1.00 52.19 232 ALA A C 1
ATOM 1728 O O . ALA A 1 232 ? -31.899 -9.677 -17.549 1.00 52.19 232 ALA A O 1
ATOM 1729 N N . ASN A 1 233 ? -30.122 -9.465 -16.213 1.00 49.66 233 ASN A N 1
ATOM 1730 C CA . ASN A 1 233 ? -30.385 -8.091 -15.776 1.00 49.66 233 ASN A CA 1
ATOM 1731 C C . ASN A 1 233 ? -30.216 -7.029 -16.886 1.00 49.66 233 ASN A C 1
ATOM 1733 O O . ASN A 1 233 ? -30.412 -5.844 -16.617 1.00 49.66 233 ASN A O 1
ATOM 1737 N N . PHE A 1 234 ? -29.833 -7.429 -18.103 1.00 44.34 234 PHE A N 1
ATOM 1738 C CA . PHE A 1 234 ? -29.753 -6.552 -19.280 1.00 44.34 234 PHE A CA 1
ATOM 1739 C C . PHE A 1 234 ? -30.990 -6.616 -20.187 1.00 44.34 234 PHE A C 1
ATOM 1741 O O . PHE A 1 234 ? -31.120 -5.785 -21.089 1.00 44.34 234 PHE A O 1
ATOM 1748 N N . ALA A 1 235 ? -31.931 -7.534 -19.937 1.00 45.22 235 ALA A N 1
ATOM 1749 C CA . ALA A 1 235 ? -33.204 -7.554 -20.650 1.00 45.22 235 ALA A CA 1
ATOM 1750 C C . ALA A 1 235 ? -34.017 -6.288 -20.301 1.00 45.22 235 ALA A C 1
ATOM 1752 O O . ALA A 1 235 ? -34.457 -6.113 -19.166 1.00 45.22 235 ALA A O 1
ATOM 1753 N N . GLY A 1 236 ? -34.195 -5.385 -21.273 1.00 44.53 236 GLY A N 1
ATOM 1754 C CA . GLY A 1 236 ? -34.952 -4.132 -21.110 1.00 44.53 236 GLY A CA 1
ATOM 1755 C C . GLY A 1 236 ? -34.119 -2.876 -20.813 1.00 44.53 236 GLY A C 1
ATOM 1756 O O . GLY A 1 236 ? -34.684 -1.855 -20.428 1.00 44.53 236 GLY A O 1
ATOM 1757 N N . PHE A 1 237 ? -32.795 -2.916 -20.986 1.00 39.94 237 PHE A N 1
ATOM 1758 C CA . PHE A 1 237 ? -31.949 -1.725 -20.866 1.00 39.94 237 PHE A CA 1
ATOM 1759 C C . PHE A 1 237 ? -32.159 -0.759 -22.049 1.00 39.94 237 PHE A C 1
ATOM 1761 O O . PHE A 1 237 ? -31.935 -1.126 -23.201 1.00 39.94 237 PHE A O 1
ATOM 1768 N N . ALA A 1 238 ? -32.548 0.486 -21.759 1.00 42.47 238 ALA A N 1
ATOM 1769 C CA . ALA A 1 238 ? -32.610 1.578 -22.730 1.00 42.47 238 ALA A CA 1
ATOM 1770 C C . ALA A 1 238 ? -31.432 2.543 -22.512 1.00 42.47 238 ALA A C 1
ATOM 1772 O O . ALA A 1 238 ? -31.241 3.071 -21.413 1.00 42.47 238 ALA A O 1
ATOM 1773 N N . ILE A 1 239 ? -30.642 2.783 -23.560 1.00 38.69 239 ILE A N 1
ATOM 1774 C CA . ILE A 1 239 ? -29.552 3.768 -23.545 1.00 38.69 239 ILE A CA 1
ATOM 1775 C C . ILE A 1 239 ? -30.174 5.172 -23.436 1.00 38.69 239 ILE A C 1
ATOM 1777 O O . ILE A 1 239 ? -31.012 5.531 -24.258 1.00 38.69 239 ILE A O 1
ATOM 1781 N N . GLY A 1 240 ? -29.766 5.959 -22.430 1.00 37.59 240 GLY A N 1
ATOM 1782 C CA . GLY A 1 240 ? -30.221 7.348 -22.236 1.00 37.59 240 GLY A CA 1
ATOM 1783 C C . GLY A 1 240 ? -31.422 7.548 -21.297 1.00 37.59 240 GLY A C 1
ATOM 1784 O O . GLY A 1 240 ? -32.087 8.572 -21.383 1.00 37.59 240 GLY A O 1
ATOM 1785 N N . SER A 1 241 ? -31.727 6.591 -20.414 1.00 41.41 241 SER A N 1
ATOM 1786 C CA . SER A 1 241 ? -32.803 6.734 -19.418 1.00 41.41 241 SER A CA 1
ATOM 1787 C C . SER A 1 241 ? -32.376 7.564 -18.195 1.00 41.41 241 SER A C 1
ATOM 1789 O O . SER A 1 241 ? -31.454 7.176 -17.47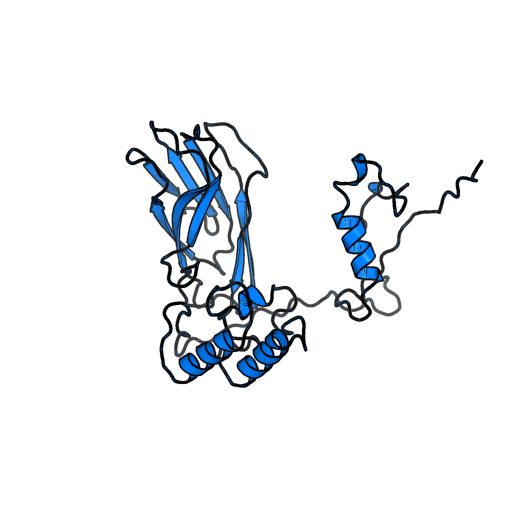7 1.00 41.41 241 SER A O 1
ATOM 1791 N N . ASP A 1 242 ? -33.144 8.608 -17.871 1.00 44.88 242 ASP A N 1
ATOM 1792 C CA . ASP A 1 242 ? -32.961 9.457 -16.678 1.00 44.88 242 ASP A CA 1
ATOM 1793 C C . ASP A 1 242 ? -33.528 8.841 -15.373 1.00 44.88 242 ASP A C 1
ATOM 1795 O O . ASP A 1 242 ? -33.467 9.458 -14.300 1.00 44.88 242 ASP A O 1
ATOM 1799 N N . ASP A 1 243 ? -34.090 7.623 -15.439 1.00 43.41 243 ASP A N 1
ATOM 1800 C CA . ASP A 1 243 ? -34.722 6.952 -14.296 1.00 43.41 243 ASP A CA 1
ATOM 1801 C C . ASP A 1 243 ? -33.695 6.662 -13.170 1.00 43.41 243 ASP A C 1
ATOM 1803 O O . ASP A 1 243 ? -32.677 5.985 -13.380 1.00 43.41 243 ASP A O 1
ATOM 1807 N N . PRO A 1 244 ? -33.948 7.151 -11.939 1.00 44.50 244 PRO A N 1
ATOM 1808 C CA . PRO A 1 244 ? -33.014 7.077 -10.820 1.00 44.50 244 PRO A CA 1
ATOM 1809 C C . PRO A 1 244 ? -32.644 5.654 -10.377 1.00 44.50 244 PRO A C 1
ATOM 1811 O O . PRO A 1 244 ? -31.602 5.485 -9.739 1.00 44.50 244 PRO A O 1
ATOM 1814 N N . ARG A 1 245 ? -33.420 4.622 -10.739 1.00 44.50 245 ARG A N 1
ATOM 1815 C CA . ARG A 1 245 ? -33.089 3.213 -10.449 1.00 44.50 245 ARG A CA 1
ATOM 1816 C C . ARG A 1 245 ? -31.847 2.721 -11.197 1.00 44.50 245 ARG A C 1
ATOM 1818 O O . ARG A 1 245 ? -31.149 1.841 -10.695 1.00 44.50 245 ARG A O 1
ATOM 1825 N N . TYR A 1 246 ? -31.522 3.318 -12.344 1.00 43.56 246 TYR A N 1
ATOM 1826 C CA . TYR A 1 246 ? -30.377 2.922 -13.170 1.00 43.56 246 TYR A CA 1
ATOM 1827 C C . TYR A 1 246 ? -29.109 3.746 -12.910 1.00 43.56 246 TYR A C 1
ATOM 1829 O O . TYR A 1 246 ? -28.048 3.393 -13.420 1.00 43.56 246 TYR A O 1
ATOM 1837 N N . ARG A 1 247 ? -29.155 4.752 -12.019 1.00 44.16 247 ARG A N 1
ATOM 1838 C CA . ARG A 1 247 ? -27.979 5.564 -11.633 1.00 44.16 247 ARG A CA 1
ATOM 1839 C C . ARG A 1 247 ? -26.844 4.748 -10.992 1.00 44.16 247 ARG A C 1
ATOM 1841 O O . ARG A 1 247 ? -25.682 5.115 -11.129 1.00 44.16 247 ARG A O 1
ATOM 1848 N N . ARG A 1 248 ? -27.143 3.614 -10.336 1.00 45.34 248 ARG A N 1
ATOM 1849 C CA . ARG A 1 248 ? -26.120 2.665 -9.827 1.00 45.34 248 ARG A CA 1
ATOM 1850 C C . ARG A 1 248 ? -25.412 1.876 -10.937 1.00 45.34 248 ARG A C 1
ATOM 1852 O O . ARG A 1 248 ? -24.307 1.393 -10.718 1.00 45.34 248 ARG A O 1
ATOM 1859 N N . ASN A 1 249 ? -26.021 1.763 -12.119 1.00 47.03 249 ASN A N 1
ATOM 1860 C CA . ASN A 1 249 ? -25.476 1.050 -13.278 1.00 47.03 249 ASN A CA 1
ATOM 1861 C C . ASN A 1 249 ? -24.727 1.980 -14.247 1.00 47.03 249 ASN A C 1
ATOM 1863 O O . ASN A 1 249 ? -24.310 1.526 -15.310 1.00 47.03 249 ASN A O 1
ATOM 1867 N N . ASN A 1 250 ? -24.496 3.246 -13.877 1.00 49.94 250 ASN A N 1
ATOM 1868 C CA . ASN A 1 250 ? -23.746 4.206 -14.691 1.00 49.94 250 ASN A CA 1
ATOM 1869 C C . ASN A 1 250 ? -22.350 3.695 -15.067 1.00 49.94 250 ASN A C 1
ATOM 1871 O O . ASN A 1 250 ? -21.881 3.990 -16.158 1.00 49.94 250 ASN A O 1
ATOM 1875 N N . TRP A 1 251 ? -21.711 2.879 -14.221 1.00 43.41 251 TRP A N 1
ATOM 1876 C CA . TRP A 1 251 ? -20.428 2.262 -14.562 1.00 43.41 251 TRP A CA 1
ATOM 1877 C C . TRP A 1 251 ? -20.544 1.290 -15.741 1.00 43.41 251 TRP A C 1
ATOM 1879 O O . TRP A 1 251 ? -19.637 1.243 -16.557 1.00 43.41 251 TRP A O 1
ATOM 1889 N N . LYS A 1 252 ? -21.663 0.565 -15.884 1.00 50.66 252 LYS A N 1
ATOM 1890 C CA . LYS A 1 252 ? -21.911 -0.363 -17.002 1.00 50.66 252 LYS A CA 1
ATOM 1891 C C . LYS A 1 252 ? -22.144 0.406 -18.296 1.00 50.66 252 LYS A C 1
ATOM 1893 O O . LYS A 1 252 ? -21.564 0.063 -19.320 1.00 50.66 252 LYS A O 1
ATOM 1898 N N . THR A 1 253 ? -22.934 1.479 -18.232 1.00 49.94 253 THR A N 1
ATOM 1899 C CA . THR A 1 253 ? -23.149 2.390 -19.365 1.00 49.94 253 THR A CA 1
ATOM 1900 C C . THR A 1 253 ? -21.837 3.044 -19.786 1.00 49.94 253 THR A C 1
ATOM 1902 O O . THR A 1 253 ? -21.507 3.028 -20.967 1.00 49.94 253 THR A O 1
ATOM 1905 N N . SER A 1 254 ? -21.053 3.554 -18.833 1.00 48.66 254 SER A N 1
ATOM 1906 C CA . SER A 1 254 ? -19.736 4.140 -19.096 1.00 48.66 254 SER A CA 1
ATOM 1907 C C . SER A 1 254 ? -18.754 3.108 -19.637 1.00 48.66 254 SER A C 1
ATOM 1909 O O . SER A 1 254 ? -18.044 3.413 -20.582 1.00 48.66 254 SER A O 1
ATOM 1911 N N . PHE A 1 255 ? -18.748 1.883 -19.113 1.00 52.66 255 PHE A N 1
ATOM 1912 C CA . PHE A 1 255 ? -17.880 0.802 -19.575 1.00 52.66 255 PHE A CA 1
ATOM 1913 C C . PHE A 1 255 ? -18.187 0.409 -21.024 1.00 52.66 255 PHE A C 1
ATOM 1915 O O . PHE A 1 255 ? -17.290 0.411 -21.861 1.00 52.66 255 PHE A O 1
ATOM 1922 N N . VAL A 1 256 ? -19.458 0.156 -21.353 1.00 55.16 256 VAL A N 1
ATOM 1923 C CA . VAL A 1 256 ? -19.878 -0.193 -22.722 1.00 55.16 256 VAL A CA 1
ATOM 1924 C C . VAL A 1 256 ? -19.671 0.981 -23.685 1.00 55.16 256 VAL A C 1
ATOM 1926 O O . VAL A 1 256 ? -19.161 0.786 -24.784 1.00 55.16 256 VAL A O 1
ATOM 1929 N N . THR A 1 257 ? -19.999 2.207 -23.268 1.00 50.47 257 THR A N 1
ATOM 1930 C CA . THR A 1 257 ? -19.805 3.411 -24.096 1.00 50.47 257 THR A CA 1
ATOM 1931 C C . THR A 1 257 ? -18.321 3.679 -24.354 1.00 50.47 257 THR A C 1
ATOM 1933 O O . THR A 1 257 ? -17.952 3.939 -25.492 1.00 50.47 257 THR A O 1
ATOM 1936 N N . GLN A 1 258 ? -17.457 3.556 -23.339 1.00 49.00 258 GLN A N 1
ATOM 1937 C CA . GLN A 1 258 ? -16.008 3.754 -23.480 1.00 49.00 258 GLN A CA 1
ATOM 1938 C C . GLN A 1 258 ? -15.344 2.657 -24.319 1.00 49.00 258 GLN A C 1
ATOM 1940 O O . GLN A 1 258 ? -14.426 2.953 -25.083 1.00 49.00 258 GLN A O 1
ATOM 1945 N N . LEU A 1 259 ? -15.813 1.408 -24.212 1.00 49.88 259 LEU A N 1
ATOM 1946 C CA . LEU A 1 259 ? -15.374 0.312 -25.079 1.00 49.88 259 LEU A CA 1
ATOM 1947 C C . LEU A 1 259 ? -15.752 0.559 -26.541 1.00 49.88 259 LEU A C 1
ATOM 1949 O O . LEU A 1 259 ? -14.936 0.328 -27.426 1.00 49.88 259 LEU A O 1
ATOM 1953 N N . ALA A 1 260 ? -16.967 1.052 -26.793 1.00 48.66 260 ALA A N 1
ATOM 1954 C CA . ALA A 1 260 ? -17.451 1.323 -28.142 1.00 48.66 260 ALA A CA 1
ATOM 1955 C C . ALA A 1 260 ? -16.820 2.576 -28.780 1.00 48.66 260 ALA A C 1
ATOM 1957 O O . ALA A 1 260 ? -16.772 2.673 -30.005 1.00 48.66 260 ALA A O 1
ATOM 1958 N N . SER A 1 261 ? -16.355 3.543 -27.980 1.00 41.78 261 SER A N 1
ATOM 1959 C CA . SER A 1 261 ? -15.897 4.849 -28.473 1.00 41.78 261 SER A CA 1
ATOM 1960 C C . SER A 1 261 ? -14.380 4.996 -28.638 1.00 41.78 261 SER A C 1
ATOM 1962 O O . SER A 1 261 ? -13.945 6.015 -29.172 1.00 41.78 261 SER A O 1
ATOM 1964 N N . ARG A 1 262 ? -13.553 4.049 -28.167 1.00 39.78 262 ARG A N 1
ATOM 1965 C CA . ARG A 1 262 ? -12.084 4.122 -28.307 1.00 39.78 262 ARG A CA 1
ATOM 1966 C C . ARG A 1 262 ? -11.593 3.277 -29.486 1.00 39.78 262 ARG A C 1
ATOM 1968 O O . ARG A 1 262 ? -11.759 2.064 -29.497 1.00 39.78 262 ARG A O 1
ATOM 1975 N N . THR A 1 263 ? -10.921 3.915 -30.446 1.00 41.06 263 THR A N 1
ATOM 1976 C CA . THR A 1 263 ? -10.315 3.279 -31.636 1.00 41.06 263 THR A CA 1
ATOM 1977 C C . THR A 1 263 ? -9.075 2.439 -31.323 1.00 41.06 263 THR A C 1
ATOM 1979 O O . THR A 1 263 ? -8.703 1.582 -32.117 1.00 41.06 263 THR A O 1
ATOM 1982 N N . ILE A 1 264 ? -8.455 2.653 -30.162 1.00 44.00 264 ILE A N 1
ATOM 1983 C CA . ILE A 1 264 ? -7.357 1.842 -29.634 1.00 44.00 264 ILE A CA 1
ATOM 1984 C C . ILE A 1 264 ? -7.743 1.505 -28.196 1.00 44.00 264 ILE A C 1
ATOM 1986 O O . ILE A 1 264 ? -7.416 2.214 -27.250 1.00 44.00 264 ILE A O 1
ATOM 1990 N N . SER A 1 265 ? -8.564 0.471 -28.039 1.00 40.00 265 SER A N 1
ATOM 1991 C CA . SER A 1 265 ? -8.797 -0.135 -26.734 1.00 40.00 265 SER A CA 1
ATOM 1992 C C . SER A 1 265 ? -7.936 -1.397 -26.636 1.00 40.00 265 SER A C 1
ATOM 1994 O O . SER A 1 265 ? -8.020 -2.233 -27.545 1.00 40.00 265 SER A O 1
ATOM 1996 N N . PRO A 1 266 ? -7.185 -1.618 -25.539 1.00 41.59 266 PRO A N 1
ATOM 1997 C CA . PRO A 1 266 ? -6.567 -2.921 -25.265 1.00 41.59 266 PRO A CA 1
ATOM 1998 C C . PRO A 1 266 ? -7.611 -4.053 -25.165 1.00 41.59 266 PRO A C 1
ATOM 2000 O O . PRO A 1 266 ? -7.270 -5.228 -25.242 1.00 41.59 266 PRO A O 1
ATOM 2003 N N . ASN A 1 267 ? -8.899 -3.700 -25.072 1.00 39.94 267 ASN A N 1
ATOM 2004 C CA . ASN A 1 267 ? -10.049 -4.599 -25.078 1.00 39.94 267 ASN A CA 1
ATOM 2005 C C . ASN A 1 267 ? -10.715 -4.769 -26.457 1.00 39.94 267 ASN A C 1
ATOM 2007 O O . ASN A 1 267 ? -11.821 -5.300 -26.524 1.00 39.94 267 ASN A O 1
ATOM 2011 N N . SER A 1 268 ? -10.089 -4.341 -27.560 1.00 41.47 268 SER A N 1
ATOM 2012 C CA . SER A 1 268 ? -10.644 -4.477 -28.926 1.00 41.47 268 SER A CA 1
ATOM 2013 C C . SER A 1 268 ? -10.972 -5.926 -29.339 1.00 41.47 268 SER A C 1
ATOM 2015 O O . SER A 1 268 ? -11.665 -6.151 -30.329 1.00 41.47 268 SER A O 1
ATOM 2017 N N . HIS A 1 269 ? -10.520 -6.909 -28.556 1.00 39.41 269 HIS A N 1
ATOM 2018 C CA . HIS A 1 269 ? -10.788 -8.338 -28.721 1.00 39.41 269 HIS A CA 1
ATOM 2019 C C . HIS A 1 269 ? -12.020 -8.859 -27.951 1.00 39.41 269 HIS A C 1
ATOM 2021 O O . HIS A 1 269 ? -12.404 -10.013 -28.140 1.00 39.41 269 HIS A O 1
ATOM 2027 N N . LEU A 1 270 ? -12.656 -8.048 -27.096 1.00 38.12 270 LEU A N 1
ATOM 2028 C CA . LEU A 1 270 ? -13.894 -8.414 -26.400 1.00 38.12 270 LEU A CA 1
ATOM 2029 C C . LEU A 1 270 ? -15.107 -8.091 -27.285 1.00 38.12 270 LEU A C 1
ATOM 2031 O O . LEU A 1 270 ? -15.456 -6.927 -27.477 1.00 38.12 270 LEU A O 1
ATOM 2035 N N . GLN A 1 271 ? -15.790 -9.117 -27.800 1.00 40.16 271 GLN A N 1
ATOM 2036 C CA . GLN A 1 271 ? -17.115 -8.935 -28.398 1.00 40.16 271 GLN A CA 1
ATOM 2037 C C . GLN A 1 271 ? -18.168 -8.853 -27.289 1.00 40.16 271 GLN A C 1
ATOM 2039 O O . GLN A 1 271 ? -18.452 -9.836 -26.607 1.00 40.16 271 GLN A O 1
ATOM 2044 N N . VAL A 1 272 ? -18.773 -7.676 -27.124 1.00 39.69 272 VAL A N 1
ATOM 2045 C CA . VAL A 1 272 ? -19.957 -7.506 -26.275 1.00 39.69 272 VAL A CA 1
ATOM 2046 C C . VAL A 1 272 ? -21.189 -7.827 -27.114 1.00 39.69 272 VAL A C 1
ATOM 2048 O O . VAL A 1 272 ? -21.572 -7.054 -27.990 1.00 39.69 272 VAL A O 1
ATOM 2051 N N . THR A 1 273 ? -21.817 -8.972 -26.860 1.00 40.41 273 THR A N 1
ATOM 2052 C CA . THR A 1 273 ? -23.101 -9.330 -27.473 1.00 40.41 273 THR A CA 1
ATOM 2053 C C . THR A 1 273 ? -24.209 -8.982 -26.489 1.00 40.41 273 THR A C 1
ATOM 2055 O O . THR A 1 273 ? -24.324 -9.589 -25.430 1.00 40.41 273 THR A O 1
ATOM 2058 N N . LEU A 1 274 ? -25.012 -7.970 -26.813 1.00 40.25 274 LEU A N 1
ATOM 2059 C CA . LEU A 1 274 ? -26.232 -7.677 -26.069 1.00 40.25 274 LEU A CA 1
ATOM 2060 C C . LEU A 1 274 ? -27.339 -8.574 -26.633 1.00 40.25 274 LEU A C 1
ATOM 2062 O O . LEU A 1 274 ? -27.771 -8.361 -27.765 1.00 40.25 274 LEU A O 1
ATOM 2066 N N . GLU A 1 275 ? -27.842 -9.539 -25.859 1.00 36.44 275 GLU A N 1
ATOM 2067 C CA . GLU A 1 275 ? -29.130 -10.189 -26.151 1.00 36.44 275 GLU A CA 1
ATOM 2068 C C . GLU A 1 275 ? -30.285 -9.223 -25.839 1.00 36.44 275 GLU A C 1
ATOM 2070 O O . GLU A 1 275 ? -31.133 -9.454 -24.982 1.00 36.44 275 GLU A O 1
ATOM 2075 N N . ALA A 1 276 ? -30.299 -8.072 -26.502 1.00 38.66 276 ALA A N 1
ATOM 2076 C CA . ALA A 1 276 ? -31.411 -7.143 -26.453 1.00 38.66 276 ALA A CA 1
ATOM 2077 C C . ALA A 1 276 ? -32.053 -7.139 -27.836 1.00 38.66 276 ALA A C 1
ATOM 2079 O O . ALA A 1 276 ? -31.617 -6.424 -28.734 1.00 38.66 276 ALA A O 1
ATOM 2080 N N . ALA A 1 277 ? -33.100 -7.948 -28.017 1.00 34.03 277 ALA A N 1
ATOM 2081 C CA . ALA A 1 277 ? -34.041 -7.698 -29.098 1.00 34.03 277 ALA A CA 1
ATOM 2082 C C . ALA A 1 277 ? -34.638 -6.300 -28.847 1.00 34.03 277 ALA A C 1
ATOM 2084 O O . ALA A 1 277 ? -35.269 -6.110 -27.801 1.00 34.03 277 ALA A O 1
ATOM 2085 N N . PRO A 1 278 ? -34.429 -5.304 -29.728 1.00 33.59 278 PRO A N 1
ATOM 2086 C CA . PRO A 1 278 ? -34.991 -3.981 -29.519 1.00 33.59 278 PRO A CA 1
ATOM 2087 C C . PRO A 1 278 ? -36.516 -4.097 -29.545 1.00 33.59 278 PRO A C 1
ATOM 2089 O O . PRO A 1 278 ? -37.121 -4.315 -30.593 1.00 33.59 278 PRO A O 1
ATOM 2092 N N . GLN A 1 279 ? -37.154 -3.974 -28.381 1.00 33.97 279 GLN A N 1
ATOM 2093 C CA . GLN A 1 279 ? -38.585 -3.714 -28.312 1.00 33.97 279 GLN A CA 1
ATOM 2094 C C . GLN A 1 279 ? -38.775 -2.254 -28.711 1.00 33.97 279 GLN A C 1
ATOM 2096 O O . GLN A 1 279 ? -38.639 -1.339 -27.903 1.00 33.97 279 GLN A O 1
ATOM 2101 N N . VAL A 1 280 ? -39.028 -2.041 -29.998 1.00 34.47 280 VAL A N 1
ATOM 2102 C CA . VAL A 1 280 ? -39.486 -0.757 -30.515 1.00 34.47 280 VAL A CA 1
ATOM 2103 C C . VAL A 1 280 ? -40.886 -0.534 -29.948 1.00 34.47 280 VAL A C 1
ATOM 2105 O O . VAL A 1 280 ? -41.863 -1.062 -30.472 1.00 34.47 280 VAL A O 1
ATOM 2108 N N . THR A 1 281 ? -41.008 0.215 -28.854 1.00 37.00 281 THR A N 1
ATOM 2109 C CA . THR A 1 281 ? -42.300 0.799 -28.479 1.00 37.00 281 THR A CA 1
ATOM 2110 C C . THR A 1 281 ? 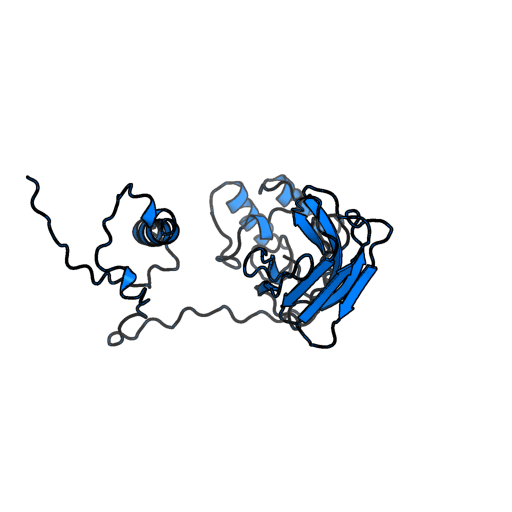-42.646 1.868 -29.516 1.00 37.00 281 THR A C 1
ATOM 2112 O O . THR A 1 281 ? -41.863 2.808 -29.668 1.00 37.00 281 THR A O 1
ATOM 2115 N N . PRO A 1 282 ? -43.770 1.754 -30.244 1.00 33.66 282 PRO A N 1
ATOM 2116 C CA . PRO A 1 282 ? -44.202 2.808 -31.148 1.00 33.66 282 PRO A CA 1
ATOM 2117 C C . PRO A 1 282 ? -44.576 4.040 -30.320 1.00 33.66 282 PRO A C 1
ATOM 2119 O O . PRO A 1 282 ? -45.316 3.927 -29.342 1.00 33.66 282 PRO A O 1
ATOM 2122 N N . SER A 1 283 ? -44.062 5.203 -30.710 1.00 38.84 283 SER A N 1
ATOM 2123 C CA . SER A 1 283 ? -44.482 6.487 -30.150 1.00 38.84 283 SER A CA 1
ATOM 2124 C C . SER A 1 283 ? -45.970 6.720 -30.429 1.00 38.84 283 SER A C 1
ATOM 2126 O O . SER A 1 283 ? -46.425 6.491 -31.553 1.00 38.84 283 SER A O 1
ATOM 2128 N N . ALA A 1 284 ? -46.705 7.155 -29.403 1.00 38.88 284 ALA A N 1
ATOM 2129 C CA . ALA A 1 284 ? -48.051 7.713 -29.538 1.00 38.88 284 ALA A CA 1
ATOM 2130 C C . ALA A 1 284 ? -48.002 9.138 -30.107 1.00 38.88 284 ALA A C 1
ATOM 2132 O O . ALA A 1 284 ? -47.005 9.844 -29.823 1.00 38.88 284 ALA A O 1
#

Secondary structure (DSSP, 8-state):
-B-TT-B---STTSSSEEEEEEE-S-EEEEEEEEE--TTT-EEEEEEEPTTS-TT-EEEEE--STTEEEEEEEEEEEEPSEEEEEEEEEEE--TTSPBT-EEEEEEEEEEETTEE-TT---PEEEEBS-TT-SSSSSS--HHHHHHHHHHHTTS-SS-GGGTTS-HHHHH-SSSSSS--HHHHHHHHHHHTT--BTTBPPPPTT-PPPBPPP-PPPPPPPTTS--------GGGTT--TT---GGGGGGHHHHHHHHHHHH-SS-TTTT-----------PPP-

InterPro domains:
  IPR036439 Dockerin domain superfamily [G3DSA:1.10.1330.10] (129-195)

Organism: NCBI:txid327160

Sequence (284 aa):
MRGPGQAVNVPAAGEHLPLTLLSPGEVRRLSFVIRFDPALLEISAALPGSGLPADASLAIDRSVAGELRVSIASETAIAAGTVTLLDLVASVPATAPYGAQQILDIQQVSINAHSLPGVDRDGLHVVGYVGDANGNGTWERADVSLILHIATETDDEFAAWSRIDPLLVADIDADKRITFRDLAKISQSMNGVPWPEIPELPTGLPLTFAVPQAWPEQAVPWQSPPQIDFGANFAGFAIGSDDPRYRRNNWKTSFVTQLASRTISPNSHLQVTLEAAPQVTPSA

Radius of gyration: 23.17 Å; chains: 1; bounding box: 72×40×63 Å

Foldseek 3Di:
DEAAPDWPQPPFLHRFAWDKDQDQQAFFKKKKKWFDQLQFKDFPDKAAFPQDDPQKDWDWDCVDRRIIIIIIGGPGTRGHGMGGGIGTGMDTHLARAQQDKDKGDIAQIATPNRTDGPPDDIDIDHHAFAQQLQRPLDQDPVSLVNLVCCQVVVDQGRPSQRPDHVCRRQVQPPPSHRHVVSSVQSVVVVVVNDDRRGDHRDPPRDHHHDDPPDDPPQQDPPDDQDEDDPDPPLAPDDPPDPDPVCPVVVVVSVVVCVLVPDPDDPVVSHDHDRPYPDPPDDDD

pLDDT: mean 78.84, std 21.38, range [33.59, 98.25]